Protein AF-A0A9W8NM03-F1 (afdb_monomer)

Foldseek 3Di:
DDDDDDDDDDDDDDDDDDDDDDDPPPVVVVVVVVVVVVVVVVVVVCCVPVVVVVVVVVVVVVVVVVVVVCVVVPPPDPPPPPDDQQDPCVVVDDDDDDDDDPDPPDDDLCDDDDDPSNVVVLCVVLVPQKDWAAPVSCVSNVHDFDADPPPPNTGIDGDVVSVVSVVVVQVNCVVVCVPRVCNDPPPDPVVVVVCVVVVDD

Radius of gyration: 44.68 Å; Cα contacts (8 Å, |Δi|>4): 72; chains: 1; bounding box: 71×91×127 Å

InterPro domains:
  IPR021765 Mycotoxin biosynthesis protein UstYa-like [PF11807] (37-182)
  IPR021765 Mycotoxin biosynthesis protein UstYa-like [PTHR33365] (23-183)

pLDDT: mean 73.27, std 21.4, range [31.33, 95.56]

Organism: NCBI:txid114810

Sequence (201 aa):
MDGYHPFESESQPEASDKLLSGSSSQTDFSHHVEFRRARKTQWCSRRIIALPAFLAFLTIYSLALVSLVKDSFCLPGSKPAEKLIYTPVRDAIVREKKTIDVSVLHGNPFKGPPRPELDEAWSRLLMNANVRVSAEDLEKAGVESIPLNDGSGKYYAILDVYHQLHCLKYIRHYIYKDIYNDVQPWTQPTWITALIVFGRT

Mean predicted aligned error: 18.88 Å

Nearest PDB structures (foldseek):
  3eq5-assembly1_A  TM=3.699E-01  e=4.483E+00  Homo sapiens
  7phi-assembly1_A  TM=2.427E-01  e=8.572E+00  Homo sapiens

Secondary structure (DSSP, 8-state):
---------------------S-TTHHHHHHHHHHHHHHHHHHHHHHHHHHHHHHHHHHHHHHHHHHHHHHHHS--S----TTPPP-TTGGG-----------SSS--TT-SS--HHHHHHHHHHHTT-EEEE-HHHHHHHT---PBPSSSS--EEEE-HHHHHHHHHHHHHHHHTTTT---S-GGG--HHHHHHHHHS--

Solvent-accessible surface area (backbone atoms only — not comparable to full-atom values): 13128 Å² total; per-residue (Å²): 138,80,81,81,88,88,86,90,82,89,82,84,80,89,76,90,80,89,82,87,86,90,63,82,74,67,54,55,60,52,50,58,52,50,56,57,51,54,59,53,53,59,58,51,54,53,52,68,51,49,52,58,52,50,52,50,49,50,50,53,49,50,51,50,51,51,49,54,49,43,61,65,68,54,58,71,75,76,68,73,77,87,78,64,80,66,57,91,59,61,90,74,65,81,88,77,94,76,90,74,86,80,58,86,81,61,87,54,70,84,65,80,77,95,48,72,68,37,54,50,47,53,47,64,72,52,68,74,40,71,43,80,41,52,67,66,53,29,59,69,53,72,54,87,70,55,71,46,94,78,82,74,74,30,24,55,44,66,53,68,72,48,55,56,51,49,55,52,52,48,53,56,39,61,78,41,44,93,79,42,81,72,90,59,77,90,80,57,62,78,66,54,59,55,51,57,65,76,67,61,133

Structure (mmCIF, N/CA/C/O backbone):
data_AF-A0A9W8NM03-F1
#
_entry.id   AF-A0A9W8NM03-F1
#
loop_
_atom_site.group_PDB
_atom_site.id
_atom_site.type_symbol
_atom_site.label_atom_id
_atom_site.label_alt_id
_atom_site.label_comp_id
_atom_site.label_asym_id
_atom_site.label_entity_id
_atom_site.label_seq_id
_atom_site.pdbx_PDB_ins_code
_atom_site.Cartn_x
_atom_site.Cartn_y
_atom_site.Cartn_z
_atom_site.occupancy
_atom_site.B_iso_or_equiv
_atom_site.auth_seq_id
_atom_site.auth_comp_id
_atom_site.auth_asym_id
_atom_site.auth_atom_id
_atom_site.pdbx_PDB_model_num
ATOM 1 N N . MET A 1 1 ? 22.883 77.807 43.357 1.00 38.72 1 MET A N 1
ATOM 2 C CA . MET A 1 1 ? 22.559 76.501 42.754 1.00 38.72 1 MET A CA 1
ATOM 3 C C . MET A 1 1 ? 23.112 75.422 43.670 1.00 38.72 1 MET A C 1
ATOM 5 O O . MET A 1 1 ? 23.984 74.659 43.288 1.00 38.72 1 MET A O 1
ATOM 9 N N . ASP A 1 2 ? 22.904 75.594 44.976 1.00 39.25 2 ASP A N 1
ATOM 10 C CA . ASP A 1 2 ? 21.695 75.222 45.749 1.00 39.25 2 ASP A CA 1
ATOM 11 C C . ASP A 1 2 ? 21.925 73.776 46.194 1.00 39.25 2 ASP A C 1
ATOM 13 O O . ASP A 1 2 ? 22.075 72.894 45.362 1.00 39.25 2 ASP A O 1
ATOM 17 N N . GLY A 1 3 ? 22.134 73.459 47.464 1.00 34.19 3 GLY A N 1
ATOM 18 C CA . GLY A 1 3 ? 21.523 73.992 48.681 1.00 34.19 3 GLY A CA 1
ATOM 19 C C . GLY A 1 3 ? 21.023 72.746 49.424 1.00 34.19 3 GLY A C 1
ATOM 20 O O . GLY A 1 3 ? 20.251 71.981 48.869 1.00 34.19 3 GLY A O 1
ATOM 21 N N . TYR A 1 4 ? 21.690 72.346 50.505 1.00 31.33 4 TYR A N 1
ATOM 22 C CA . TYR A 1 4 ? 21.284 72.640 51.886 1.00 31.33 4 TYR A CA 1
ATOM 23 C C . TYR A 1 4 ? 20.314 71.580 52.468 1.00 31.33 4 TYR A C 1
ATOM 25 O O . TYR A 1 4 ? 19.164 71.520 52.058 1.00 31.33 4 TYR A O 1
ATOM 33 N N . HIS A 1 5 ? 20.869 70.726 53.354 1.00 36.16 5 HIS A N 1
ATOM 34 C CA . HIS A 1 5 ? 20.441 70.264 54.705 1.00 36.16 5 HIS A CA 1
ATOM 35 C C . HIS A 1 5 ? 18.960 70.375 55.162 1.00 36.16 5 HIS A C 1
ATOM 37 O O . HIS A 1 5 ? 18.228 71.198 54.627 1.00 36.16 5 HIS A O 1
ATOM 43 N N . PRO A 1 6 ? 18.543 69.785 56.314 1.00 52.28 6 PRO A N 1
ATOM 44 C CA . PRO A 1 6 ? 19.004 68.620 57.111 1.00 52.28 6 PRO A CA 1
ATOM 45 C C . PRO A 1 6 ? 17.809 67.774 57.660 1.00 52.28 6 PRO A C 1
ATOM 47 O O . PRO A 1 6 ? 16.659 68.109 57.406 1.00 52.28 6 PRO A O 1
ATOM 50 N N . PHE A 1 7 ? 18.053 66.744 58.489 1.00 31.33 7 PHE A N 1
ATOM 51 C CA . PHE A 1 7 ? 17.424 66.646 59.828 1.00 31.33 7 PHE A CA 1
ATOM 52 C 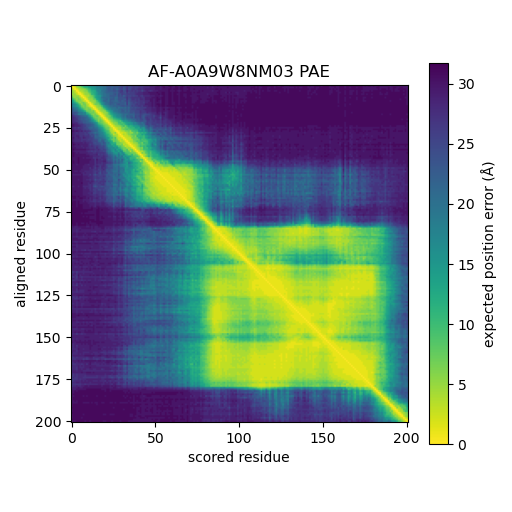C . PHE A 1 7 ? 18.126 65.583 60.697 1.00 31.33 7 PHE A C 1
ATOM 54 O O . PHE A 1 7 ? 18.178 64.406 60.342 1.00 31.33 7 PHE A O 1
ATOM 61 N N . GLU A 1 8 ? 18.670 66.033 61.827 1.00 38.28 8 GLU A N 1
ATOM 62 C CA . GLU A 1 8 ? 19.094 65.239 62.985 1.00 38.28 8 GLU A CA 1
ATOM 63 C C . GLU A 1 8 ? 17.894 64.878 63.870 1.00 38.28 8 GLU A C 1
ATOM 65 O O . GLU A 1 8 ? 17.005 65.695 64.069 1.00 38.28 8 GLU A O 1
ATOM 70 N N . SER A 1 9 ? 17.947 63.711 64.508 1.00 36.16 9 SER A N 1
ATOM 71 C CA . SER A 1 9 ? 17.535 63.531 65.911 1.00 36.16 9 SER A CA 1
ATOM 72 C C . SER A 1 9 ? 18.250 62.268 66.408 1.00 36.16 9 SER A C 1
ATOM 74 O O . SER A 1 9 ? 17.970 61.172 65.928 1.00 36.16 9 SER A O 1
ATOM 76 N N . GLU A 1 10 ? 19.388 62.372 67.088 1.00 34.69 10 GLU A N 1
ATOM 77 C CA . GLU A 1 10 ? 19.526 62.664 68.523 1.00 34.69 10 GLU A CA 1
ATOM 78 C C . GLU A 1 10 ? 18.877 61.599 69.423 1.00 34.69 10 GLU A C 1
ATOM 80 O O . GLU A 1 10 ? 17.660 61.552 69.556 1.00 34.69 10 GLU A O 1
ATOM 85 N N . SER A 1 11 ? 19.715 60.748 70.033 1.00 38.00 11 SER A N 1
ATOM 86 C CA . SER A 1 11 ? 19.818 60.603 71.500 1.00 38.00 11 SER A CA 1
ATOM 87 C C . SER A 1 11 ? 20.794 59.470 71.883 1.00 38.00 11 SER A C 1
ATOM 89 O O . SER A 1 11 ? 20.505 58.293 71.660 1.00 38.00 11 SER A O 1
ATOM 91 N N . GLN A 1 12 ? 21.939 59.829 72.482 1.00 35.34 12 GLN A N 1
ATOM 92 C CA . GLN A 1 12 ? 22.714 58.969 73.401 1.00 35.34 12 GLN A CA 1
ATOM 93 C C . GLN A 1 12 ? 22.011 58.902 74.783 1.00 35.34 12 GLN A C 1
ATOM 95 O O . GLN A 1 12 ? 21.074 59.672 75.000 1.00 35.34 12 GLN A O 1
ATOM 100 N N . PRO A 1 13 ? 22.391 57.993 75.710 1.00 41.72 13 PRO A N 1
ATOM 101 C CA . PRO A 1 13 ? 23.566 58.188 76.591 1.00 41.72 13 PRO A CA 1
ATOM 102 C C . PRO A 1 13 ? 24.531 56.978 76.541 1.00 41.72 13 PRO A C 1
ATOM 104 O O . PRO A 1 13 ? 24.145 55.891 76.119 1.00 41.72 13 PRO A O 1
ATOM 107 N N . GLU A 1 14 ? 25.849 57.134 76.735 1.00 33.62 14 GLU A N 1
ATOM 108 C CA . GLU A 1 14 ? 26.542 57.202 78.048 1.00 33.62 14 GLU A CA 1
ATOM 109 C C . GLU A 1 14 ? 26.154 56.042 78.986 1.00 33.62 14 GLU A C 1
ATOM 111 O O . GLU A 1 14 ? 24.995 55.671 79.080 1.00 33.62 14 GLU A O 1
ATOM 116 N N . ALA A 1 15 ? 27.025 55.382 79.740 1.00 32.56 15 ALA A N 1
ATOM 117 C CA . ALA A 1 15 ? 28.358 55.676 80.254 1.00 32.56 15 ALA A CA 1
ATOM 118 C C . ALA A 1 15 ? 28.909 54.304 80.729 1.00 32.56 15 ALA A C 1
ATOM 120 O O . ALA A 1 15 ? 28.142 53.454 81.180 1.00 32.56 15 ALA A O 1
ATOM 121 N N . SER A 1 16 ? 30.157 53.923 80.434 1.00 37.50 16 SER A N 1
ATOM 122 C CA . SER A 1 16 ? 31.277 53.996 81.398 1.00 37.50 16 SER A CA 1
ATOM 123 C C . SER A 1 16 ? 30.853 53.565 82.815 1.00 37.50 16 SER A C 1
ATOM 125 O O . SER A 1 16 ? 30.013 54.196 83.433 1.00 37.50 16 SER A O 1
ATOM 127 N N . ASP A 1 17 ? 31.315 52.442 83.358 1.00 37.75 17 ASP A N 1
ATOM 128 C CA . ASP A 1 17 ? 32.703 52.236 83.774 1.00 37.75 17 ASP A CA 1
ATOM 129 C C . ASP A 1 17 ? 33.041 50.732 83.791 1.00 37.75 17 ASP A C 1
ATOM 131 O O . ASP A 1 17 ? 32.241 49.899 84.199 1.00 37.75 17 ASP A O 1
ATOM 135 N N . LYS A 1 18 ? 34.120 50.266 83.156 1.00 42.56 18 LYS A N 1
ATOM 136 C CA . LYS A 1 18 ? 35.520 50.309 83.609 1.00 42.56 18 LYS A CA 1
ATOM 137 C C . LYS A 1 18 ? 35.780 49.570 84.938 1.00 42.56 18 LYS A C 1
ATOM 139 O O . LYS A 1 18 ? 35.275 49.936 85.985 1.00 42.56 18 LYS A O 1
ATOM 144 N N . LEU A 1 19 ? 36.756 48.656 84.832 1.00 37.88 19 LEU A N 1
ATOM 145 C CA . LEU A 1 19 ? 37.617 48.046 85.863 1.00 37.88 19 LEU A CA 1
ATOM 146 C C . LEU A 1 19 ? 37.154 46.677 86.395 1.00 37.88 19 LEU A C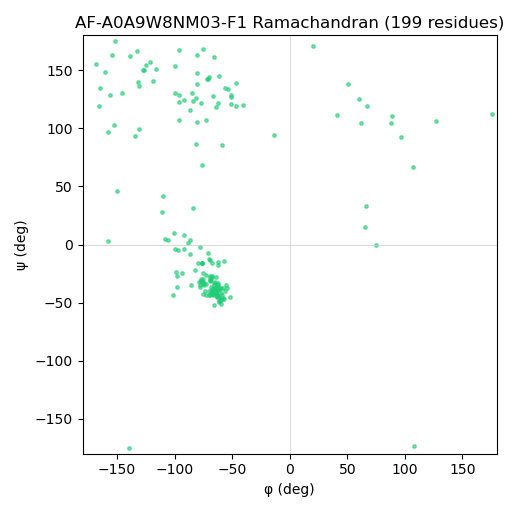 1
ATOM 148 O O . LEU A 1 19 ? 36.253 46.577 87.212 1.00 37.88 19 LEU A O 1
ATOM 152 N N . LEU A 1 20 ? 37.631 45.575 85.791 1.00 48.09 20 LEU A N 1
ATOM 153 C CA . LEU A 1 20 ? 38.940 44.905 86.010 1.00 48.09 20 LEU A CA 1
ATOM 154 C C . LEU A 1 20 ? 39.012 44.287 87.425 1.00 48.09 20 LEU A C 1
ATOM 156 O O . LEU A 1 20 ? 38.952 44.996 88.414 1.00 48.09 20 LEU A O 1
ATOM 160 N N . SER A 1 21 ? 39.188 42.974 87.595 1.00 39.22 21 SER A N 1
ATOM 161 C CA . SER A 1 21 ? 40.345 42.230 87.091 1.00 39.22 21 SER A CA 1
ATOM 162 C C . SER A 1 21 ? 40.171 40.701 87.166 1.00 39.22 21 SER A C 1
ATOM 164 O O . SER A 1 21 ? 39.465 40.189 88.030 1.00 39.22 21 SER A O 1
ATOM 166 N N . GLY A 1 22 ? 40.908 39.988 86.301 1.00 45.59 22 GLY A N 1
ATOM 167 C CA . GLY A 1 22 ? 41.513 38.698 86.663 1.00 45.59 22 GLY A CA 1
ATOM 168 C C . GLY A 1 22 ? 40.917 37.410 86.080 1.00 45.59 22 GLY A C 1
ATOM 169 O O . GLY A 1 22 ? 40.450 36.577 86.844 1.00 45.59 22 GLY A O 1
ATOM 170 N N . SER A 1 23 ? 41.001 37.170 84.762 1.00 42.88 23 SER A N 1
ATOM 171 C CA . SER A 1 23 ? 40.835 35.798 84.210 1.00 42.88 23 SER A CA 1
ATOM 172 C C . SER A 1 23 ? 41.452 35.540 82.820 1.00 42.88 23 SER A C 1
ATOM 174 O O . SER A 1 23 ? 41.330 34.440 82.279 1.00 42.88 23 SER A O 1
ATOM 176 N N . SER A 1 24 ? 42.142 36.522 82.231 1.00 50.81 24 SER A N 1
ATOM 177 C CA . SER A 1 24 ? 42.358 36.618 80.778 1.00 50.81 24 SER A CA 1
ATOM 178 C C . SER A 1 24 ? 43.311 35.600 80.136 1.00 50.81 24 SER A C 1
ATOM 180 O O . SER A 1 24 ? 43.380 35.556 78.913 1.00 50.81 24 SER A O 1
ATOM 182 N N . SER A 1 25 ? 44.024 34.757 80.885 1.00 50.19 25 SER A N 1
ATOM 183 C CA . SER A 1 25 ? 44.967 33.788 80.295 1.00 50.19 25 SER A CA 1
ATOM 184 C C . SER A 1 25 ? 44.410 32.368 80.149 1.00 50.19 25 SER A C 1
ATOM 186 O O . SER A 1 25 ? 44.871 31.615 79.294 1.00 50.19 25 SER A O 1
ATOM 188 N N . GLN A 1 26 ? 43.399 31.983 80.932 1.00 44.72 26 GLN A N 1
ATOM 189 C CA . GLN A 1 26 ? 42.865 30.612 80.923 1.00 44.72 26 GLN A CA 1
ATOM 190 C C . GLN A 1 26 ? 41.671 30.452 79.966 1.00 44.72 26 GLN A C 1
ATOM 192 O O . GLN A 1 26 ? 41.413 29.367 79.435 1.00 44.72 26 GLN A O 1
ATOM 197 N N . THR A 1 27 ? 40.978 31.557 79.691 1.00 54.38 27 THR A N 1
ATOM 198 C CA . THR A 1 27 ? 39.852 31.605 78.757 1.00 54.38 27 THR A CA 1
ATOM 199 C C . THR A 1 27 ? 40.304 31.536 77.299 1.00 54.38 27 THR A C 1
ATOM 201 O O . THR A 1 27 ? 39.632 30.892 76.499 1.00 54.38 27 THR A O 1
ATOM 204 N N . ASP A 1 28 ? 41.457 32.117 76.950 1.00 54.19 28 ASP A N 1
ATOM 205 C CA . ASP A 1 28 ? 41.904 32.234 75.552 1.00 54.19 28 ASP A CA 1
ATOM 206 C C . ASP A 1 28 ? 42.307 30.877 74.932 1.00 54.19 28 ASP A C 1
ATOM 208 O O . ASP A 1 28 ? 41.917 30.535 73.812 1.00 54.19 28 ASP A O 1
ATOM 212 N N . PHE A 1 29 ? 42.979 30.014 75.705 1.00 49.53 29 PHE A N 1
ATOM 213 C CA . PHE A 1 29 ? 43.326 28.661 75.253 1.00 49.53 29 PHE A CA 1
ATOM 214 C C . PHE A 1 29 ? 42.092 27.758 75.103 1.00 49.53 29 PHE A C 1
ATOM 216 O O . PHE A 1 29 ? 41.970 27.028 74.116 1.00 49.53 29 PHE A O 1
ATOM 223 N N . SER A 1 30 ? 41.144 27.839 76.043 1.00 56.66 30 SER A N 1
ATOM 224 C CA . SER A 1 30 ? 39.904 27.052 75.979 1.00 56.66 30 SER A CA 1
ATOM 225 C C . SER A 1 30 ? 39.047 27.453 74.776 1.00 56.66 30 SER A C 1
ATOM 227 O O . SER A 1 30 ? 38.565 26.584 74.048 1.00 56.66 30 SER A O 1
ATOM 229 N N . HIS A 1 31 ? 38.944 28.752 74.482 1.00 54.34 31 HIS A N 1
ATOM 230 C CA . HIS A 1 31 ? 38.147 29.247 73.358 1.00 54.34 31 HIS A CA 1
ATOM 231 C C . HIS A 1 31 ? 38.728 28.818 71.994 1.00 54.34 31 HIS A C 1
ATOM 233 O O . HIS A 1 31 ? 37.994 28.407 71.091 1.00 54.34 31 HIS A O 1
ATOM 239 N N . HIS A 1 32 ? 40.058 28.804 71.841 1.00 53.94 32 HIS A N 1
ATOM 240 C CA . HIS A 1 32 ? 40.704 28.346 70.603 1.00 53.94 32 HIS A CA 1
ATOM 241 C C . HIS A 1 32 ? 40.562 26.833 70.342 1.00 53.94 32 HIS A C 1
ATOM 243 O O . HIS A 1 32 ? 40.521 26.404 69.177 1.00 53.94 32 HIS A O 1
ATOM 249 N N . VAL A 1 33 ? 40.479 26.014 71.397 1.00 60.03 33 VAL A N 1
ATOM 250 C CA . VAL A 1 33 ? 40.240 24.562 71.296 1.00 60.03 33 VAL A CA 1
ATOM 251 C C . VAL A 1 33 ? 38.770 24.273 70.964 1.00 60.03 33 VAL A C 1
ATOM 253 O O . VAL A 1 33 ? 38.499 23.475 70.058 1.00 60.03 33 VAL A O 1
ATOM 256 N N . GLU A 1 34 ? 37.831 24.981 71.597 1.00 59.31 34 GLU A N 1
ATOM 257 C CA . GLU A 1 34 ? 36.386 24.918 71.317 1.00 59.31 34 GLU A CA 1
ATOM 258 C C . GLU A 1 34 ? 36.078 25.273 69.847 1.00 59.31 34 GLU A C 1
ATOM 260 O O . GLU A 1 34 ? 35.414 24.508 69.138 1.00 59.31 34 GLU A O 1
ATOM 265 N N . PHE A 1 35 ? 36.668 26.353 69.315 1.00 54.72 35 PHE A N 1
ATOM 266 C CA . PHE A 1 35 ? 36.460 26.771 67.920 1.00 54.72 35 PHE A CA 1
ATOM 267 C C . PHE A 1 35 ? 37.038 25.815 66.866 1.00 54.72 35 PHE A C 1
ATOM 269 O O . PHE A 1 35 ? 36.550 25.781 65.727 1.00 54.72 35 PHE A O 1
ATOM 276 N N . ARG A 1 36 ? 38.090 25.048 67.188 1.00 53.19 36 ARG A N 1
ATOM 277 C CA . ARG A 1 36 ? 38.601 23.995 66.287 1.00 53.19 36 ARG A CA 1
ATOM 278 C C . ARG A 1 36 ? 37.728 22.742 66.323 1.00 53.19 36 ARG A C 1
ATOM 280 O O . ARG A 1 36 ? 37.585 22.084 65.289 1.00 53.19 36 ARG A O 1
ATOM 287 N N . ARG A 1 37 ? 37.108 22.437 67.467 1.00 53.25 37 ARG A N 1
ATOM 288 C CA . ARG A 1 37 ? 36.177 21.309 67.620 1.00 53.25 37 ARG A CA 1
ATOM 289 C C . ARG A 1 37 ? 34.842 21.583 66.919 1.00 53.25 37 ARG A C 1
ATOM 291 O O . ARG A 1 37 ? 34.395 20.732 66.153 1.00 53.25 37 ARG A O 1
ATOM 298 N N . ALA A 1 38 ? 34.296 22.793 67.069 1.00 54.28 38 ALA A N 1
ATOM 299 C CA . ALA A 1 38 ? 33.042 23.229 66.444 1.00 54.28 38 ALA A CA 1
ATOM 300 C C . ALA A 1 38 ? 33.102 23.271 64.902 1.00 54.28 38 ALA A C 1
ATOM 302 O O . ALA A 1 38 ? 32.162 22.863 64.219 1.00 54.28 38 ALA A O 1
ATOM 303 N N . ARG A 1 39 ? 34.240 23.685 64.323 1.00 52.31 39 ARG A N 1
ATOM 304 C CA . ARG A 1 39 ? 34.426 23.683 62.857 1.00 52.31 39 ARG A CA 1
ATOM 305 C C . ARG A 1 39 ? 34.519 22.278 62.251 1.00 52.31 39 ARG A C 1
ATOM 307 O O . ARG A 1 39 ? 34.093 22.088 61.114 1.00 52.31 39 ARG A O 1
ATOM 314 N N . LYS A 1 40 ? 35.035 21.284 62.988 1.00 51.78 40 LYS A N 1
ATOM 315 C CA . LYS A 1 40 ? 35.117 19.884 62.521 1.00 51.78 40 LYS A CA 1
ATOM 316 C C . LYS A 1 40 ? 33.773 19.149 62.609 1.00 51.78 40 LYS A C 1
ATOM 318 O O . LYS A 1 40 ? 33.450 18.377 61.708 1.00 51.78 40 LYS A O 1
ATOM 323 N N . THR A 1 41 ? 32.966 19.404 63.638 1.00 54.66 41 THR A N 1
ATOM 324 C CA . THR A 1 41 ? 31.650 18.758 63.825 1.00 54.66 41 THR A CA 1
ATOM 325 C C . THR A 1 41 ? 30.590 19.258 62.842 1.00 54.66 41 THR A C 1
ATOM 327 O O . THR A 1 41 ? 29.778 18.464 62.359 1.00 54.66 41 THR A O 1
ATOM 330 N N . GLN A 1 42 ? 30.638 20.533 62.452 1.00 54.81 42 GLN A N 1
ATOM 331 C CA . GLN A 1 42 ? 29.722 21.100 61.455 1.00 54.81 42 GLN A CA 1
ATOM 332 C C . GLN A 1 42 ? 29.977 20.563 60.030 1.00 54.81 42 GLN A C 1
ATOM 334 O O . GLN A 1 42 ? 29.040 20.412 59.242 1.00 54.81 42 GLN A O 1
ATOM 339 N N . TRP A 1 43 ? 31.231 20.231 59.702 1.00 49.94 43 TRP A N 1
ATOM 340 C CA . TRP A 1 43 ? 31.619 19.685 58.394 1.00 49.94 43 TRP A CA 1
ATOM 341 C C . TRP A 1 43 ? 31.289 18.190 58.233 1.00 49.94 43 TRP A C 1
ATOM 343 O O . TRP A 1 43 ? 30.870 17.782 57.150 1.00 49.94 43 TRP A O 1
ATOM 353 N N . CYS A 1 44 ? 31.392 17.381 59.295 1.00 53.25 44 CYS A N 1
ATOM 354 C CA . CYS A 1 44 ? 30.997 15.965 59.257 1.00 53.25 44 CYS A CA 1
ATOM 355 C C . CYS A 1 44 ? 29.470 15.778 59.249 1.00 53.25 44 CYS A C 1
ATOM 357 O O . CYS A 1 44 ? 28.961 14.966 58.482 1.00 53.25 44 CYS A O 1
ATOM 359 N N . SER A 1 45 ? 28.723 16.572 60.025 1.00 59.12 45 SER A N 1
ATOM 360 C CA . SER A 1 45 ? 27.256 16.464 60.114 1.00 59.12 45 SER A CA 1
ATOM 361 C C . SER A 1 45 ? 26.549 16.772 58.782 1.00 59.12 45 SER A C 1
ATOM 363 O O . SER A 1 45 ? 25.666 16.033 58.345 1.00 59.12 45 SER A O 1
ATOM 365 N N . ARG A 1 46 ? 27.019 17.791 58.046 1.00 59.31 46 ARG A N 1
ATOM 366 C CA . ARG A 1 46 ? 26.484 18.126 56.715 1.00 59.31 46 ARG A CA 1
ATOM 367 C C . ARG A 1 46 ? 26.694 17.014 55.682 1.00 59.31 46 ARG A C 1
ATOM 369 O O . ARG A 1 46 ? 25.824 16.807 54.843 1.00 59.31 46 ARG A O 1
ATOM 376 N N . ARG A 1 47 ? 27.809 16.276 55.745 1.00 59.78 47 ARG A N 1
ATOM 377 C CA . ARG A 1 47 ? 28.086 15.153 54.827 1.00 59.78 47 ARG A CA 1
ATOM 378 C C . ARG A 1 47 ? 27.300 13.889 55.178 1.00 59.78 47 ARG A C 1
ATOM 380 O O . ARG A 1 47 ? 26.919 13.160 54.268 1.00 59.78 47 ARG A O 1
ATOM 387 N N . ILE A 1 48 ? 27.009 13.673 56.461 1.00 69.44 48 ILE A N 1
ATOM 388 C CA . ILE A 1 48 ? 26.215 12.533 56.945 1.00 69.44 48 ILE A CA 1
ATOM 389 C C . ILE A 1 48 ? 24.750 12.630 56.494 1.00 69.44 48 ILE A C 1
ATOM 391 O O . ILE A 1 48 ? 24.128 11.597 56.289 1.00 69.44 48 ILE A O 1
ATOM 395 N N . ILE A 1 49 ? 24.217 13.838 56.273 1.00 74.75 49 ILE A N 1
ATOM 396 C CA . ILE A 1 49 ? 22.831 14.045 55.808 1.00 74.75 49 ILE A CA 1
ATOM 397 C C . ILE A 1 49 ? 22.761 14.279 54.288 1.00 74.75 49 ILE A C 1
ATOM 399 O O . ILE A 1 49 ? 21.850 13.783 53.629 1.00 74.75 49 ILE A O 1
ATOM 403 N N . ALA A 1 50 ? 23.733 14.979 53.694 1.00 81.50 50 ALA A N 1
ATOM 404 C CA . ALA A 1 50 ? 23.712 15.281 52.259 1.00 81.50 50 ALA A CA 1
ATOM 405 C C . ALA A 1 50 ? 23.896 14.039 51.370 1.00 81.50 50 ALA A C 1
ATOM 407 O O . ALA A 1 50 ? 23.263 13.944 50.322 1.00 81.50 50 ALA A O 1
ATOM 408 N N . LEU A 1 51 ? 24.731 13.078 51.783 1.00 84.31 51 LEU A N 1
ATOM 409 C CA . LEU A 1 51 ? 24.946 11.837 51.031 1.00 84.31 51 LEU A CA 1
ATOM 410 C C . LEU A 1 51 ? 23.697 10.939 50.974 1.00 84.31 51 LEU A C 1
ATOM 412 O O . LEU A 1 51 ? 23.305 10.587 49.862 1.00 84.31 51 LEU A O 1
ATOM 416 N N . PRO A 1 52 ? 23.023 10.590 52.091 1.00 87.94 52 PRO A N 1
ATOM 417 C CA . PRO A 1 52 ? 21.796 9.800 52.012 1.00 87.94 52 PRO A CA 1
ATOM 418 C C . PRO A 1 52 ? 20.665 10.560 51.315 1.00 87.94 52 PRO A C 1
ATOM 420 O O . PRO A 1 52 ? 19.906 9.938 50.580 1.00 87.94 52 PRO A O 1
ATOM 423 N N . ALA A 1 53 ? 20.578 11.889 51.460 1.00 89.62 53 ALA A N 1
ATOM 424 C CA . ALA A 1 53 ? 19.595 12.692 50.731 1.00 89.62 53 ALA A CA 1
ATOM 425 C C . ALA A 1 53 ? 19.830 12.664 49.209 1.00 89.62 53 ALA A C 1
ATOM 427 O O . ALA A 1 53 ? 18.883 12.507 48.441 1.00 89.62 53 ALA A O 1
ATOM 428 N N . PHE A 1 54 ? 21.087 12.757 48.765 1.00 91.19 54 PHE A N 1
ATOM 429 C CA . PHE A 1 54 ? 21.443 12.654 47.350 1.00 91.19 54 PHE A CA 1
ATOM 430 C C . PHE A 1 54 ? 21.189 11.247 46.793 1.00 91.19 54 PHE A C 1
ATOM 432 O O . PHE A 1 54 ? 20.614 11.109 45.715 1.00 91.19 54 PHE A O 1
ATOM 439 N N . LEU A 1 55 ? 21.542 10.199 47.544 1.00 92.69 55 LEU A N 1
ATOM 440 C CA . LEU A 1 55 ? 21.246 8.817 47.156 1.00 92.69 55 LEU A CA 1
ATOM 441 C C . LEU A 1 55 ? 19.736 8.563 47.082 1.00 92.69 55 LEU A C 1
ATOM 443 O O . LEU A 1 55 ? 19.281 7.968 46.112 1.00 92.69 55 LEU A O 1
ATOM 447 N N . ALA A 1 56 ? 18.953 9.065 48.041 1.00 93.81 56 ALA A N 1
ATOM 448 C CA . ALA A 1 56 ? 17.494 8.975 48.016 1.00 93.81 56 ALA A CA 1
ATOM 449 C C . ALA A 1 56 ? 16.887 9.728 46.821 1.00 93.81 56 ALA A C 1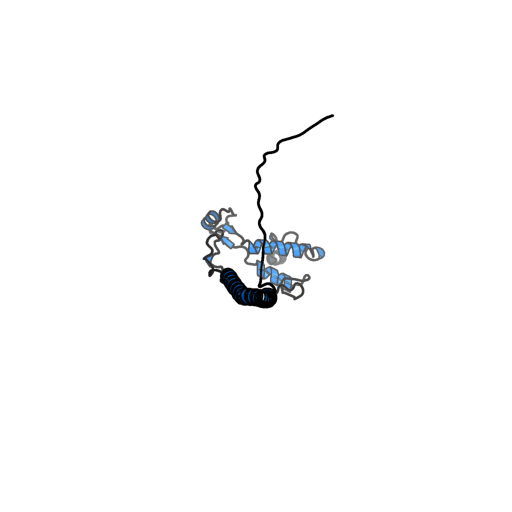
ATOM 451 O O . ALA A 1 56 ? 15.967 9.234 46.176 1.00 93.81 56 ALA A O 1
ATOM 452 N N . PHE A 1 57 ? 17.422 10.899 46.471 1.00 94.62 57 PHE A N 1
ATOM 453 C CA . PHE A 1 57 ? 16.995 11.625 45.276 1.00 94.62 57 PHE A CA 1
ATOM 454 C C . PHE A 1 57 ? 17.290 10.836 43.992 1.00 94.62 57 PHE A C 1
ATOM 456 O O . PHE A 1 57 ? 16.420 10.728 43.131 1.00 94.62 57 PHE A O 1
ATOM 463 N N . LEU A 1 58 ? 18.476 10.227 43.875 1.00 94.69 58 LEU A N 1
ATOM 464 C CA . LEU A 1 58 ? 18.836 9.394 42.722 1.00 94.69 58 LEU A CA 1
ATOM 465 C C . LEU A 1 58 ? 17.990 8.116 42.629 1.00 94.69 58 LEU A C 1
ATOM 467 O O . LEU A 1 58 ? 17.615 7.713 41.524 1.00 94.69 58 LEU A O 1
ATOM 471 N N . THR A 1 59 ? 17.651 7.479 43.753 1.00 94.62 59 THR A N 1
ATOM 472 C CA . THR A 1 59 ? 16.776 6.296 43.744 1.00 94.62 59 THR A CA 1
ATOM 473 C C . THR A 1 59 ? 15.350 6.671 43.362 1.00 94.62 59 THR A C 1
ATOM 475 O O . THR A 1 59 ? 14.765 6.014 42.508 1.00 94.62 59 THR A O 1
ATOM 478 N N . ILE A 1 60 ? 14.808 7.767 43.897 1.00 95.12 60 ILE A N 1
ATOM 479 C CA . ILE A 1 60 ? 13.481 8.270 43.514 1.00 95.12 60 ILE A CA 1
ATOM 480 C C . ILE A 1 60 ? 13.462 8.673 42.035 1.00 95.12 60 ILE A C 1
ATOM 482 O O . ILE A 1 60 ? 12.540 8.297 41.316 1.00 95.12 60 ILE A O 1
ATOM 486 N N . TYR A 1 61 ? 14.490 9.378 41.556 1.00 95.31 61 TYR A N 1
ATOM 487 C CA . TYR A 1 61 ? 14.605 9.781 40.154 1.00 95.31 61 TYR A CA 1
ATOM 488 C C . TYR A 1 61 ? 14.706 8.575 39.215 1.00 95.31 61 TYR A C 1
ATOM 490 O O . TYR A 1 61 ? 14.010 8.523 38.205 1.00 95.31 61 TYR A O 1
ATOM 498 N N . SER A 1 6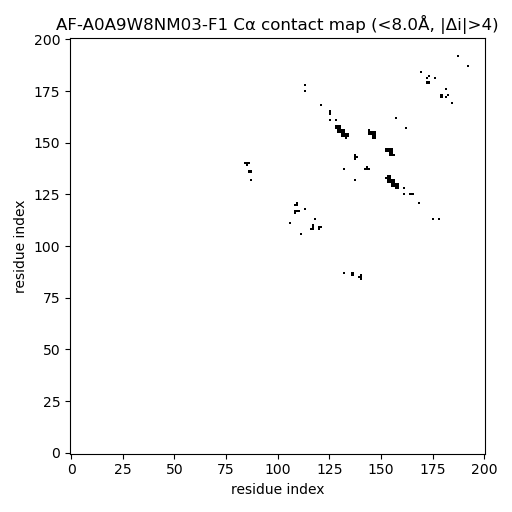2 ? 15.531 7.580 39.549 1.00 93.88 62 SER A N 1
ATOM 499 C CA . SER A 1 62 ? 15.661 6.363 38.738 1.00 93.88 62 SER A CA 1
ATOM 500 C C . SER A 1 62 ? 14.390 5.512 38.758 1.00 93.88 62 SER A C 1
ATOM 502 O O . SER A 1 62 ? 13.998 5.011 37.709 1.00 93.88 62 SER A O 1
ATOM 504 N N . LEU A 1 63 ? 13.692 5.404 39.893 1.00 93.56 63 LEU A N 1
ATOM 505 C CA . LEU A 1 63 ? 12.382 4.748 39.965 1.00 93.56 63 LEU A CA 1
ATOM 506 C C . LEU A 1 63 ? 11.329 5.498 39.145 1.00 93.56 63 LEU A C 1
ATOM 508 O O . LEU A 1 63 ? 10.595 4.863 38.395 1.00 93.56 63 LEU A O 1
ATOM 512 N N . ALA A 1 64 ? 11.281 6.830 39.228 1.00 92.12 64 ALA A N 1
ATOM 513 C CA . ALA A 1 64 ? 10.383 7.649 38.419 1.00 92.12 64 ALA A CA 1
ATOM 514 C C . ALA A 1 64 ? 10.684 7.499 36.921 1.00 92.12 64 ALA A C 1
ATOM 516 O O . ALA A 1 64 ? 9.765 7.292 36.135 1.00 92.12 64 ALA A O 1
ATOM 517 N N . LEU A 1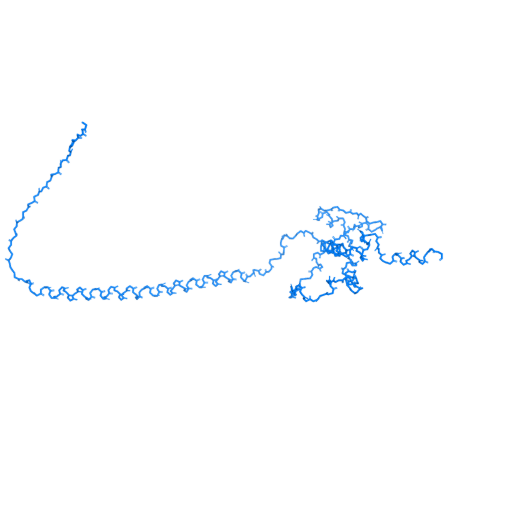 65 ? 11.961 7.517 36.527 1.00 91.50 65 LEU A N 1
ATOM 518 C CA . LEU A 1 65 ? 12.380 7.293 35.145 1.00 91.50 65 LEU A CA 1
ATOM 519 C C . LEU A 1 65 ? 11.995 5.888 34.671 1.00 91.50 65 LEU A C 1
ATOM 521 O O . LEU A 1 65 ? 11.446 5.748 33.586 1.00 91.50 65 LEU A O 1
ATOM 525 N N . VAL A 1 66 ? 12.224 4.851 35.481 1.00 89.88 66 VAL A N 1
ATOM 526 C CA . VAL A 1 66 ? 11.831 3.475 35.148 1.00 89.88 66 VAL A CA 1
ATOM 527 C C . VAL A 1 66 ? 10.313 3.341 35.055 1.00 89.88 66 VAL A C 1
ATOM 529 O O . VAL A 1 66 ? 9.851 2.644 34.161 1.00 89.88 66 VAL A O 1
ATOM 532 N N . SER A 1 67 ? 9.533 4.002 35.910 1.00 86.00 67 SER A N 1
ATOM 533 C CA . SER A 1 67 ? 8.067 4.015 35.820 1.00 86.00 67 SER A CA 1
ATOM 534 C C . SER A 1 67 ? 7.576 4.758 34.580 1.00 86.00 67 SER A C 1
ATOM 536 O O . SER A 1 67 ? 6.731 4.230 33.877 1.00 86.00 67 SER A O 1
ATOM 538 N N . LEU A 1 68 ? 8.155 5.913 34.238 1.00 83.31 68 LEU A N 1
ATOM 539 C CA . LEU A 1 68 ? 7.818 6.657 33.016 1.00 83.31 68 LEU A CA 1
ATOM 540 C C . LEU A 1 68 ? 8.206 5.886 31.751 1.00 83.31 68 LEU A C 1
ATOM 542 O O . LEU A 1 68 ? 7.452 5.855 30.781 1.00 83.31 68 LEU A O 1
ATOM 546 N N . VAL A 1 69 ? 9.370 5.233 31.759 1.00 84.56 69 VAL A N 1
ATOM 547 C CA . VAL A 1 69 ? 9.815 4.358 30.672 1.00 84.56 69 VAL A CA 1
ATOM 548 C C . VAL A 1 69 ? 8.919 3.126 30.609 1.00 84.56 69 VAL A C 1
ATOM 550 O O . VAL A 1 69 ? 8.504 2.763 29.521 1.00 84.56 69 VAL A O 1
ATOM 553 N N . LYS A 1 70 ? 8.535 2.512 31.732 1.00 79.12 70 LYS A N 1
ATOM 554 C CA . LYS A 1 70 ? 7.570 1.406 31.748 1.00 79.12 70 LYS A CA 1
ATOM 555 C C . LYS A 1 70 ? 6.190 1.847 31.288 1.00 79.12 70 LYS A C 1
ATOM 557 O O . LYS A 1 70 ? 5.609 1.111 30.525 1.00 79.12 70 LYS A O 1
ATOM 562 N N . ASP A 1 71 ? 5.692 3.023 31.631 1.00 69.12 71 ASP A N 1
ATOM 563 C CA . ASP A 1 71 ? 4.415 3.521 31.104 1.00 69.12 71 ASP A CA 1
ATOM 564 C C . ASP A 1 71 ? 4.509 3.859 29.607 1.00 69.12 71 ASP A C 1
ATOM 566 O O . ASP A 1 71 ? 3.538 3.709 28.869 1.00 69.12 71 ASP A O 1
ATOM 570 N N . SER A 1 72 ? 5.697 4.247 29.130 1.00 67.25 72 SER A N 1
ATOM 571 C CA . SER A 1 72 ? 5.961 4.491 27.706 1.00 67.25 72 SER A CA 1
ATOM 572 C C . SER A 1 72 ? 6.184 3.198 26.900 1.00 67.25 72 SER A C 1
ATOM 574 O O . SER A 1 72 ? 5.839 3.147 25.721 1.00 67.25 72 SER A O 1
ATOM 576 N N . PHE A 1 73 ? 6.761 2.152 27.508 1.00 60.91 73 PHE A N 1
ATOM 577 C CA . PHE A 1 73 ? 7.093 0.865 26.872 1.00 60.91 73 PHE A CA 1
ATOM 578 C C . PHE A 1 73 ? 6.048 -0.233 27.117 1.00 60.91 73 PHE A C 1
ATOM 580 O O . PHE A 1 73 ? 5.873 -1.107 26.268 1.00 60.91 73 PHE A O 1
ATOM 587 N N . CYS A 1 74 ? 5.307 -0.181 28.223 1.00 53.44 74 CYS A N 1
ATOM 588 C CA . CYS A 1 74 ? 4.036 -0.873 28.414 1.00 53.44 74 CYS A CA 1
ATOM 589 C C . CYS A 1 74 ? 2.990 -0.089 27.635 1.00 53.44 74 CYS A C 1
ATOM 591 O O . CYS A 1 74 ? 2.096 0.543 28.193 1.00 53.44 74 CYS A O 1
ATOM 593 N N . LEU A 1 75 ? 3.127 -0.141 26.311 1.00 54.50 75 LEU A N 1
ATOM 594 C CA . LEU A 1 75 ? 2.061 0.224 25.404 1.00 54.50 75 LEU A CA 1
ATOM 595 C C . LEU A 1 75 ? 0.797 -0.471 25.922 1.00 54.50 75 LEU A C 1
ATOM 597 O O . LEU A 1 75 ? 0.811 -1.705 26.026 1.00 54.50 75 LEU A O 1
ATOM 601 N N . PRO A 1 76 ? -0.265 0.272 26.292 1.00 53.06 76 PRO A N 1
ATOM 602 C CA . PRO A 1 76 ? -1.526 -0.350 26.637 1.00 53.06 76 PRO A CA 1
ATOM 603 C C . PRO A 1 76 ? -1.864 -1.291 25.490 1.00 53.06 76 PRO A C 1
ATOM 605 O O . PRO A 1 76 ? -1.892 -0.865 24.329 1.00 53.06 76 PRO A O 1
ATOM 608 N N . GLY A 1 77 ? -2.006 -2.579 25.827 1.00 55.31 77 GLY A N 1
ATOM 609 C CA . GLY A 1 77 ? -2.345 -3.636 24.887 1.00 55.31 77 GLY A CA 1
ATOM 610 C C . GLY A 1 77 ? -3.405 -3.096 23.950 1.00 55.31 77 GLY A C 1
ATOM 611 O O . GLY A 1 77 ? -4.417 -2.594 24.430 1.00 55.31 77 GLY A O 1
ATOM 612 N N . SER A 1 78 ? -3.063 -3.079 22.658 1.00 55.25 78 SER A N 1
ATOM 613 C CA . SER A 1 78 ? -3.837 -2.527 21.549 1.00 55.25 78 SER A CA 1
ATOM 614 C C . SER A 1 78 ? -5.280 -2.235 21.945 1.00 55.25 78 SER A C 1
ATOM 616 O O . SER A 1 78 ? -6.120 -3.138 21.905 1.00 55.25 78 SER A O 1
ATOM 618 N N . LYS A 1 79 ? -5.577 -0.991 22.349 1.00 57.53 79 LYS A N 1
ATOM 619 C CA . LYS A 1 79 ? -6.974 -0.564 22.404 1.00 57.53 79 LYS A CA 1
ATOM 620 C C . LYS A 1 79 ? -7.560 -0.912 21.029 1.00 57.53 79 LYS A C 1
ATOM 622 O O . LYS A 1 79 ? -6.906 -0.588 20.024 1.00 57.53 79 LYS A O 1
ATOM 627 N N . PRO A 1 80 ? -8.685 -1.649 20.955 1.00 55.31 80 PRO A N 1
ATOM 628 C CA . PRO A 1 80 ? -9.281 -1.985 19.673 1.00 55.31 80 PRO A CA 1
ATOM 629 C C . PRO A 1 80 ? -9.475 -0.670 18.934 1.00 55.31 80 PRO A C 1
ATOM 631 O O . PRO A 1 80 ? -9.830 0.330 19.544 1.00 55.31 80 PRO A O 1
ATOM 634 N N . ALA A 1 81 ? -9.080 -0.655 17.667 1.00 58.94 81 ALA A N 1
ATOM 635 C CA . ALA A 1 81 ? -8.828 0.544 16.892 1.00 58.94 81 ALA A CA 1
ATOM 636 C C . ALA A 1 81 ? -10.080 1.439 16.799 1.00 58.94 81 ALA A C 1
ATOM 638 O O . ALA A 1 81 ? -10.861 1.345 15.857 1.00 58.94 81 ALA A O 1
ATOM 639 N N . GLU A 1 82 ? -10.280 2.291 17.804 1.00 54.06 82 GLU A N 1
ATOM 640 C CA . GLU A 1 82 ? -11.586 2.887 18.118 1.00 54.06 82 GLU A CA 1
ATOM 641 C C . GLU A 1 82 ? -11.952 4.046 17.181 1.00 54.06 82 GLU A C 1
ATOM 643 O O . GLU A 1 82 ? -13.039 4.604 17.253 1.00 54.06 82 GLU A O 1
ATOM 648 N N . LYS A 1 83 ? -11.068 4.405 16.242 1.00 62.12 83 LYS A N 1
ATOM 649 C CA . LYS A 1 83 ? -11.362 5.454 15.262 1.00 62.12 83 LYS A CA 1
ATOM 650 C C . LYS A 1 83 ? -10.666 5.258 13.918 1.00 62.12 83 LYS A C 1
ATOM 652 O O . LYS A 1 83 ? -10.068 6.182 13.379 1.00 62.12 83 LYS A O 1
ATOM 657 N N . LEU A 1 84 ? -10.704 4.043 13.374 1.00 66.50 84 LEU A N 1
ATOM 658 C CA . LEU A 1 84 ? -10.337 3.848 11.969 1.00 66.50 84 LEU A CA 1
ATOM 659 C C . LEU A 1 84 ? -11.513 4.229 11.069 1.00 66.50 84 LEU A C 1
ATOM 661 O O . LEU A 1 84 ? -12.654 3.856 11.357 1.00 66.50 84 LEU A O 1
ATOM 665 N N . ILE A 1 85 ? -11.202 4.916 9.965 1.00 77.31 85 ILE A N 1
ATOM 666 C CA . ILE A 1 85 ? -12.116 5.145 8.839 1.00 77.31 85 ILE A CA 1
ATOM 667 C C . ILE A 1 85 ? -12.785 3.811 8.481 1.00 77.31 85 ILE A C 1
ATOM 669 O O . ILE A 1 85 ? -12.161 2.740 8.557 1.00 77.31 85 ILE A O 1
ATOM 673 N N . TYR A 1 86 ? -14.083 3.860 8.183 1.00 87.62 86 TYR A N 1
ATOM 674 C CA . TYR A 1 86 ? -14.814 2.675 7.761 1.00 87.62 86 TYR A CA 1
ATOM 675 C C . TYR A 1 86 ? -14.137 2.062 6.527 1.00 87.62 86 TYR A C 1
ATOM 677 O O . TYR A 1 86 ? -13.740 2.764 5.602 1.00 87.62 86 TYR A O 1
ATOM 685 N N . THR A 1 87 ? -13.966 0.743 6.533 1.00 88.12 87 THR A N 1
ATOM 686 C CA . THR A 1 87 ? -13.437 0.014 5.383 1.00 88.12 87 THR A CA 1
ATOM 687 C C . THR A 1 87 ? -14.100 -1.359 5.315 1.00 88.12 87 THR A C 1
ATOM 689 O O . THR A 1 87 ? -14.126 -2.057 6.334 1.00 88.12 87 THR A O 1
ATOM 692 N N . PRO A 1 88 ? -14.621 -1.773 4.147 1.00 88.19 88 PRO A N 1
ATOM 693 C CA . PRO A 1 88 ? -15.326 -3.046 4.007 1.00 88.19 88 PRO A CA 1
ATOM 694 C C . PRO A 1 88 ? -14.402 -4.259 4.172 1.00 88.19 88 PRO A C 1
ATOM 696 O O . PRO A 1 88 ? -14.865 -5.366 4.416 1.00 88.19 88 PRO A O 1
ATOM 699 N N . VAL A 1 89 ? -13.080 -4.068 4.089 1.00 88.56 89 VAL A N 1
ATOM 700 C CA . VAL A 1 89 ? -12.094 -5.148 4.257 1.00 88.56 89 VAL A CA 1
ATOM 701 C C . VAL A 1 89 ? -11.610 -5.312 5.697 1.00 88.56 89 VAL A C 1
ATOM 703 O O . VAL A 1 89 ? -10.677 -6.072 5.932 1.00 88.56 89 VAL A O 1
ATOM 706 N N . ARG A 1 90 ? -12.213 -4.618 6.672 1.00 87.38 90 ARG A N 1
ATOM 707 C CA . ARG A 1 90 ? -11.742 -4.599 8.069 1.00 87.38 90 ARG A CA 1
ATOM 708 C C . ARG A 1 90 ? -11.540 -6.000 8.648 1.00 87.38 90 ARG A C 1
ATOM 710 O O . ARG A 1 90 ? -10.490 -6.254 9.232 1.00 87.38 90 ARG A O 1
ATOM 717 N N . ASP A 1 91 ? -12.496 -6.893 8.423 1.00 86.81 91 ASP A N 1
ATOM 718 C CA . ASP A 1 91 ? -12.475 -8.253 8.972 1.00 86.81 91 ASP A CA 1
ATOM 719 C C . ASP A 1 91 ? -11.502 -9.182 8.228 1.00 86.81 91 ASP A C 1
ATOM 721 O O . ASP A 1 91 ? -11.111 -10.225 8.746 1.00 86.81 91 ASP A O 1
ATOM 725 N N . ALA A 1 92 ? -11.054 -8.786 7.033 1.00 87.25 92 ALA A N 1
ATOM 726 C CA . ALA A 1 92 ? -10.049 -9.509 6.257 1.00 87.25 92 ALA A CA 1
ATOM 727 C C . ALA A 1 92 ? -8.603 -9.114 6.624 1.00 87.25 92 ALA A C 1
ATOM 729 O O . ALA A 1 92 ? -7.654 -9.743 6.149 1.00 87.25 92 ALA A O 1
ATOM 730 N N . ILE A 1 93 ? -8.398 -8.077 7.448 1.00 86.38 93 ILE A N 1
ATOM 731 C CA . ILE A 1 93 ? -7.058 -7.595 7.806 1.00 86.38 93 ILE A CA 1
ATOM 732 C C . ILE A 1 93 ? -6.462 -8.470 8.912 1.00 86.38 93 ILE A C 1
ATOM 734 O O . ILE A 1 93 ? -6.775 -8.322 10.094 1.00 86.38 93 ILE A O 1
ATOM 738 N N . VAL A 1 94 ? -5.509 -9.319 8.534 1.00 89.38 94 VAL A N 1
ATOM 739 C CA . VAL A 1 94 ? -4.653 -10.049 9.476 1.00 89.38 94 VAL A CA 1
ATOM 740 C C . VAL A 1 94 ? -3.390 -9.232 9.742 1.00 89.38 94 VAL A C 1
ATOM 742 O O . VAL A 1 94 ? -2.675 -8.848 8.818 1.00 89.38 94 VAL A O 1
ATOM 745 N N . ARG A 1 95 ? -3.107 -8.943 11.016 1.00 86.50 95 ARG A N 1
ATOM 746 C CA . ARG A 1 95 ? -1.911 -8.194 11.426 1.00 86.50 95 ARG A CA 1
ATOM 747 C C . ARG A 1 95 ? -0.804 -9.157 11.830 1.00 86.50 95 ARG A C 1
ATOM 749 O O . ARG A 1 95 ? -0.972 -9.930 12.768 1.00 86.50 95 ARG A O 1
ATOM 756 N N . GLU A 1 96 ? 0.343 -9.047 11.177 1.00 89.44 96 GLU A N 1
ATOM 757 C CA . GLU A 1 96 ? 1.537 -9.832 11.485 1.00 89.44 96 GLU A CA 1
ATOM 758 C C . GLU A 1 96 ? 2.689 -8.904 11.891 1.00 89.44 96 GLU A C 1
ATOM 760 O O . GLU A 1 96 ? 2.870 -7.827 11.318 1.00 89.44 96 GLU A O 1
ATOM 765 N N . LYS A 1 97 ? 3.486 -9.312 12.887 1.00 92.38 97 LYS A N 1
ATOM 766 C CA . LYS A 1 97 ? 4.740 -8.627 13.223 1.00 92.38 97 LYS A CA 1
ATOM 767 C C . LYS A 1 97 ? 5.856 -9.200 12.361 1.00 92.38 97 LYS A C 1
ATOM 769 O O . LYS A 1 97 ? 6.218 -10.360 12.526 1.00 92.38 97 LYS A O 1
ATOM 774 N N . LYS A 1 98 ? 6.428 -8.372 11.490 1.00 87.94 98 LYS A N 1
ATOM 775 C CA . LYS A 1 98 ? 7.519 -8.769 10.599 1.00 87.94 98 LYS A CA 1
ATOM 776 C C . LYS A 1 98 ? 8.658 -7.763 10.652 1.00 87.94 98 LYS A C 1
ATOM 778 O O . LYS A 1 98 ? 8.425 -6.557 10.618 1.00 87.94 98 LYS A O 1
ATOM 783 N N . THR A 1 99 ? 9.888 -8.264 10.703 1.00 91.38 99 THR A N 1
ATOM 784 C CA . THR A 1 99 ? 11.080 -7.433 10.513 1.00 91.38 99 THR A CA 1
ATOM 785 C C . THR A 1 99 ? 11.236 -7.147 9.026 1.00 91.38 99 THR A C 1
ATOM 787 O O . THR A 1 99 ? 11.304 -8.072 8.216 1.00 91.38 99 THR A O 1
ATOM 790 N N . ILE A 1 100 ? 11.257 -5.867 8.664 1.00 87.31 100 ILE A N 1
ATOM 791 C CA . ILE A 1 100 ? 11.423 -5.420 7.281 1.00 87.31 100 ILE A CA 1
ATOM 792 C C . ILE A 1 100 ? 12.900 -5.103 7.066 1.00 87.31 100 ILE A C 1
ATOM 794 O O . ILE A 1 100 ? 13.485 -4.341 7.836 1.00 87.31 100 ILE A O 1
ATOM 798 N N . ASP A 1 101 ? 13.494 -5.667 6.014 1.00 86.12 101 ASP A N 1
ATOM 799 C CA . ASP A 1 101 ? 14.808 -5.221 5.560 1.00 86.12 101 ASP A CA 1
ATOM 800 C C . ASP A 1 101 ? 14.666 -3.849 4.888 1.00 86.12 101 ASP A C 1
ATOM 802 O O . ASP A 1 101 ? 14.115 -3.721 3.794 1.00 86.12 101 ASP A O 1
ATOM 806 N N . VAL A 1 102 ? 15.138 -2.815 5.580 1.00 85.25 102 VAL A N 1
ATOM 807 C CA . VAL A 1 102 ? 15.145 -1.422 5.111 1.00 85.25 102 VAL A CA 1
ATOM 808 C C . VAL A 1 102 ? 16.387 -1.081 4.282 1.00 85.25 102 VAL A C 1
ATOM 810 O O . VAL A 1 102 ? 16.560 0.067 3.870 1.00 85.25 102 VAL A O 1
ATOM 813 N N . SER A 1 103 ? 17.259 -2.055 4.008 1.00 87.19 103 SER A N 1
ATOM 814 C CA . SER A 1 103 ? 18.439 -1.852 3.174 1.00 87.19 103 SER A CA 1
ATOM 815 C C . SER A 1 103 ? 18.060 -1.456 1.746 1.00 87.19 103 SER A C 1
ATOM 817 O O . SER A 1 103 ? 17.412 -2.187 0.988 1.00 87.19 103 SER A O 1
ATOM 819 N N . VAL A 1 104 ? 18.550 -0.290 1.329 1.00 82.44 104 VAL A N 1
ATOM 820 C CA . VAL A 1 104 ? 18.422 0.176 -0.057 1.00 82.44 104 VAL A CA 1
ATOM 821 C C . VAL A 1 104 ? 19.282 -0.674 -0.998 1.00 82.44 104 VAL A C 1
ATOM 823 O O . VAL A 1 104 ? 18.909 -0.861 -2.156 1.00 82.44 104 VAL A O 1
ATOM 826 N N . LEU A 1 105 ? 20.371 -1.261 -0.496 1.00 83.19 105 LEU A N 1
ATOM 827 C CA . LEU A 1 105 ? 21.344 -2.012 -1.292 1.00 83.19 105 LEU A CA 1
ATOM 828 C C . LEU A 1 105 ? 20.960 -3.484 -1.484 1.00 83.19 105 LEU A C 1
ATOM 830 O O . LEU A 1 105 ? 21.204 -4.036 -2.554 1.00 83.19 105 LEU A O 1
ATOM 834 N N . HIS A 1 106 ? 20.337 -4.125 -0.490 1.00 84.38 106 HIS A N 1
ATOM 835 C CA . HIS A 1 106 ? 19.943 -5.531 -0.622 1.00 84.38 106 HIS A CA 1
ATOM 836 C C . HIS A 1 106 ? 18.853 -5.699 -1.671 1.00 84.38 106 HIS A C 1
ATOM 838 O O . HIS A 1 106 ? 17.830 -5.024 -1.610 1.00 84.38 106 HIS A O 1
ATOM 844 N N . GLY A 1 107 ? 19.052 -6.600 -2.630 1.00 82.25 107 GLY A N 1
ATOM 845 C CA . GLY A 1 107 ? 18.084 -6.860 -3.692 1.00 82.25 107 GLY A CA 1
ATOM 846 C C . GLY A 1 107 ? 16.746 -7.372 -3.155 1.00 82.25 107 GLY A C 1
ATOM 847 O O . GLY A 1 107 ? 16.692 -8.130 -2.192 1.00 82.25 107 GLY A O 1
ATOM 848 N N . ASN A 1 108 ? 15.653 -6.975 -3.805 1.00 88.94 108 ASN A N 1
ATOM 849 C CA . ASN A 1 108 ? 14.351 -7.609 -3.624 1.00 88.94 108 ASN A CA 1
ATOM 850 C C . ASN A 1 108 ? 13.658 -7.761 -4.990 1.00 88.94 108 ASN A C 1
ATOM 852 O O . ASN A 1 108 ? 14.050 -7.083 -5.946 1.00 88.94 108 ASN A O 1
ATOM 856 N N . PRO A 1 109 ? 12.633 -8.625 -5.105 1.00 92.62 109 PRO A N 1
ATOM 857 C CA . PRO A 1 109 ? 11.986 -8.901 -6.385 1.00 92.62 109 PRO A CA 1
ATOM 858 C C . PRO A 1 109 ? 11.311 -7.694 -7.045 1.00 92.62 109 PRO A C 1
ATOM 860 O O . PRO A 1 109 ? 11.022 -7.779 -8.230 1.00 92.62 109 PRO A O 1
ATOM 863 N N . PHE A 1 110 ? 11.081 -6.598 -6.311 1.00 92.25 110 PHE A N 1
ATOM 864 C CA . PHE A 1 110 ? 10.293 -5.432 -6.724 1.00 92.25 110 PHE A CA 1
ATOM 865 C C . PHE A 1 110 ? 11.130 -4.187 -7.063 1.00 92.25 110 PHE A C 1
ATOM 867 O O . PHE A 1 110 ? 10.555 -3.147 -7.391 1.00 92.25 110 PHE A O 1
ATOM 874 N N . LYS A 1 111 ? 12.469 -4.264 -7.033 1.00 89.50 111 LYS A N 1
ATOM 875 C CA . LYS A 1 111 ? 13.358 -3.142 -7.388 1.00 89.50 111 LYS A CA 1
ATOM 876 C C . LYS A 1 111 ? 14.485 -3.540 -8.342 1.00 89.50 111 LYS A C 1
ATOM 878 O O . LYS A 1 111 ? 14.776 -4.722 -8.520 1.00 89.50 111 LYS A O 1
ATOM 883 N N . GLY A 1 112 ? 15.139 -2.527 -8.908 1.00 89.94 112 GLY A N 1
ATOM 884 C CA . GLY A 1 112 ? 16.250 -2.672 -9.849 1.00 89.94 112 GLY A CA 1
ATOM 885 C C . GLY A 1 112 ? 15.874 -2.304 -11.290 1.00 89.94 112 GLY A C 1
ATOM 886 O O . GLY A 1 112 ? 14.773 -1.794 -11.519 1.00 89.94 112 GLY A O 1
ATOM 887 N N . PRO A 1 113 ? 16.791 -2.540 -12.247 1.00 91.56 113 PRO A N 1
ATOM 888 C CA . PRO A 1 113 ? 16.558 -2.255 -13.659 1.00 91.56 113 PRO A CA 1
ATOM 889 C C . PRO A 1 113 ? 15.449 -3.144 -14.256 1.00 91.56 113 PRO A C 1
ATOM 891 O O . PRO A 1 113 ? 15.118 -4.185 -13.677 1.00 91.56 113 PRO A O 1
ATOM 894 N N . PRO A 1 114 ? 14.872 -2.751 -15.408 1.00 92.75 114 PRO A N 1
ATOM 895 C CA . PRO A 1 114 ? 13.882 -3.535 -16.142 1.00 92.75 114 PRO A CA 1
ATOM 896 C C . PRO A 1 114 ? 14.346 -4.971 -16.383 1.00 92.75 114 PRO A C 1
ATOM 898 O O . PRO A 1 114 ? 15.457 -5.197 -16.860 1.00 92.75 114 PRO A O 1
ATOM 901 N N . ARG A 1 115 ? 13.495 -5.937 -16.027 1.00 93.44 115 ARG A N 1
ATOM 902 C CA . ARG A 1 115 ? 13.723 -7.369 -16.242 1.00 93.44 115 ARG A CA 1
ATOM 903 C C . ARG A 1 115 ? 12.391 -8.128 -16.181 1.00 93.44 115 ARG A C 1
ATOM 905 O O . ARG A 1 115 ? 11.528 -7.728 -15.392 1.00 93.44 115 ARG A O 1
ATOM 912 N N . PRO A 1 116 ? 12.232 -9.235 -16.926 1.00 92.44 116 PRO A N 1
ATOM 913 C CA . PRO A 1 116 ? 10.961 -9.956 -17.002 1.00 92.44 116 PRO A CA 1
ATOM 914 C C . PRO A 1 116 ? 10.412 -10.398 -15.641 1.00 92.44 116 PRO A C 1
ATOM 916 O O . PRO A 1 116 ? 9.219 -10.258 -15.378 1.00 92.44 116 PRO A O 1
ATOM 919 N N . GLU A 1 117 ? 11.269 -10.870 -14.730 1.00 95.12 117 GLU A N 1
ATOM 920 C CA . GLU A 1 117 ? 10.788 -11.388 -13.442 1.00 95.12 117 GLU A CA 1
ATOM 921 C C . GLU A 1 117 ? 10.363 -10.259 -12.486 1.00 95.12 117 GLU A C 1
ATOM 923 O O . GLU A 1 117 ? 9.541 -10.472 -11.596 1.00 95.12 117 GLU A O 1
ATOM 928 N N . LEU A 1 118 ? 10.899 -9.045 -12.668 1.00 93.62 118 LEU A N 1
ATOM 929 C CA . LEU A 1 118 ? 10.456 -7.852 -11.940 1.00 93.62 118 LEU A CA 1
ATOM 930 C C . LEU A 1 118 ? 9.056 -7.435 -12.405 1.00 93.62 118 LEU A C 1
ATOM 932 O O . LEU A 1 118 ? 8.199 -7.136 -11.573 1.00 93.62 118 LEU A O 1
ATOM 936 N N . ASP A 1 119 ? 8.804 -7.452 -13.713 1.00 91.81 119 ASP A N 1
ATOM 937 C CA . ASP A 1 119 ? 7.489 -7.116 -14.269 1.00 91.81 119 ASP A CA 1
ATOM 938 C C . ASP A 1 119 ? 6.427 -8.139 -13.885 1.00 91.81 119 ASP A C 1
ATOM 940 O O . ASP A 1 119 ? 5.308 -7.765 -13.524 1.00 91.81 119 ASP A O 1
ATOM 944 N N . GLU A 1 120 ? 6.789 -9.421 -13.873 1.00 93.56 120 GLU A N 1
ATOM 945 C CA . GLU A 1 120 ? 5.913 -10.478 -13.384 1.00 93.56 120 GLU A CA 1
ATOM 946 C C . GLU A 1 120 ? 5.592 -10.296 -11.893 1.00 93.56 120 GLU A C 1
ATOM 948 O O . GLU A 1 120 ? 4.426 -10.389 -11.498 1.00 93.56 120 GLU A O 1
ATOM 953 N N . ALA A 1 121 ? 6.592 -9.976 -11.063 1.00 95.38 121 ALA A N 1
ATOM 954 C CA . ALA A 1 121 ? 6.384 -9.719 -9.640 1.00 95.38 121 ALA A CA 1
ATOM 955 C C . ALA A 1 121 ? 5.412 -8.547 -9.411 1.00 95.38 121 ALA A C 1
ATOM 957 O O . ALA A 1 121 ? 4.458 -8.683 -8.641 1.00 95.38 121 ALA A O 1
ATOM 958 N N . TRP A 1 122 ? 5.600 -7.425 -10.114 1.00 94.19 122 TRP A N 1
ATOM 959 C CA . TRP A 1 122 ? 4.698 -6.269 -10.047 1.00 94.19 122 TRP A CA 1
ATOM 960 C C . TRP A 1 122 ? 3.298 -6.565 -10.598 1.00 94.19 122 TRP A C 1
ATOM 962 O O . TRP A 1 122 ? 2.308 -6.102 -10.031 1.00 94.19 122 TRP A O 1
ATOM 972 N N . SER A 1 123 ? 3.197 -7.334 -11.684 1.00 91.25 123 SER A N 1
ATOM 973 C CA . SER A 1 123 ? 1.916 -7.764 -12.258 1.00 91.25 123 SER A CA 1
ATOM 974 C C . SER A 1 123 ? 1.130 -8.613 -11.261 1.00 91.25 123 SER A C 1
ATOM 976 O O . SER A 1 123 ? -0.019 -8.306 -10.944 1.00 91.25 123 SER A O 1
ATOM 978 N N . ARG A 1 124 ? 1.786 -9.619 -10.672 1.00 93.88 124 ARG A N 1
ATOM 979 C CA . ARG A 1 124 ? 1.187 -10.502 -9.667 1.00 93.88 124 ARG A CA 1
ATOM 980 C C . ARG A 1 124 ? 0.751 -9.738 -8.419 1.00 93.88 124 ARG A C 1
ATOM 982 O O . ARG A 1 124 ? -0.314 -10.025 -7.881 1.00 93.88 124 ARG A O 1
ATOM 989 N N . LEU A 1 125 ? 1.544 -8.757 -7.983 1.00 93.75 125 LEU A N 1
ATOM 990 C CA . LEU A 1 125 ? 1.221 -7.920 -6.827 1.00 93.75 125 LEU A CA 1
ATOM 991 C C . LEU A 1 125 ? -0.069 -7.111 -7.036 1.00 93.75 125 LEU A C 1
ATOM 993 O O . LEU A 1 125 ? -0.837 -6.957 -6.092 1.00 93.75 125 LEU A O 1
ATOM 997 N N . LEU A 1 126 ? -0.321 -6.617 -8.253 1.00 91.69 126 LEU A N 1
ATOM 998 C CA . LEU A 1 126 ? -1.458 -5.738 -8.566 1.00 91.69 126 LEU A CA 1
ATOM 999 C C . LEU A 1 126 ? -2.658 -6.453 -9.217 1.00 91.69 126 LEU A C 1
ATOM 1001 O O . LEU A 1 126 ? -3.689 -5.821 -9.436 1.00 91.69 126 LEU A O 1
ATOM 1005 N N . MET A 1 127 ? -2.554 -7.753 -9.510 1.00 88.62 127 MET A N 1
ATOM 1006 C CA . MET A 1 127 ? -3.536 -8.514 -10.300 1.00 88.62 127 MET A CA 1
ATOM 1007 C C . MET A 1 127 ? -4.977 -8.419 -9.770 1.00 88.62 127 MET A C 1
ATOM 1009 O O . MET A 1 127 ? -5.916 -8.313 -10.554 1.00 88.62 127 MET A O 1
ATOM 1013 N N . ASN A 1 128 ? -5.146 -8.404 -8.445 1.00 87.31 128 ASN A N 1
ATOM 1014 C CA . ASN A 1 128 ? -6.452 -8.399 -7.776 1.00 87.31 128 ASN A CA 1
ATOM 1015 C C . ASN A 1 128 ? -6.749 -7.064 -7.072 1.00 87.31 128 ASN A C 1
ATOM 1017 O O . ASN A 1 128 ? -7.459 -7.033 -6.071 1.00 87.31 128 ASN A O 1
ATOM 1021 N N . ALA A 1 129 ? -6.187 -5.959 -7.573 1.00 89.06 129 ALA A N 1
ATOM 1022 C CA . ALA A 1 129 ? -6.385 -4.632 -6.987 1.00 89.06 129 ALA A CA 1
ATOM 1023 C C . ALA A 1 129 ? -7.845 -4.147 -7.049 1.00 89.06 129 ALA A C 1
ATOM 1025 O O . ALA A 1 129 ? -8.280 -3.369 -6.200 1.00 89.06 129 ALA A O 1
ATOM 1026 N N . ASN A 1 130 ? -8.591 -4.613 -8.053 1.00 90.50 130 ASN A N 1
ATOM 1027 C CA . ASN A 1 130 ? -9.984 -4.252 -8.281 1.00 90.50 130 ASN A CA 1
ATOM 1028 C C . ASN A 1 130 ? -10.905 -5.127 -7.428 1.00 90.50 130 ASN A C 1
ATOM 1030 O O . ASN A 1 130 ? -10.910 -6.352 -7.566 1.00 90.50 130 ASN A O 1
ATOM 1034 N N . VAL A 1 131 ? -11.731 -4.498 -6.598 1.00 90.19 131 VAL A N 1
ATOM 1035 C CA . VAL A 1 131 ? -12.693 -5.175 -5.724 1.00 90.19 131 VAL A CA 1
ATOM 1036 C C . VAL A 1 131 ? -14.118 -4.717 -6.021 1.00 90.19 131 VAL A C 1
ATOM 1038 O O . VAL A 1 131 ? -14.348 -3.646 -6.580 1.00 90.19 131 VAL A O 1
ATOM 1041 N N . ARG A 1 132 ? -15.089 -5.562 -5.661 1.00 92.69 132 ARG A N 1
ATOM 1042 C CA . ARG A 1 132 ? -16.518 -5.236 -5.729 1.00 92.69 132 ARG A CA 1
ATOM 1043 C C . ARG A 1 132 ? -17.004 -4.851 -4.339 1.00 92.69 132 ARG A C 1
ATOM 1045 O O . ARG A 1 132 ? -16.777 -5.617 -3.404 1.00 92.69 132 ARG A O 1
ATOM 1052 N N . VAL A 1 133 ? -17.703 -3.729 -4.227 1.00 93.44 133 VAL A N 1
ATOM 1053 C CA . VAL A 1 133 ? -18.272 -3.235 -2.961 1.00 93.44 133 VAL A CA 1
ATOM 1054 C C . VAL A 1 133 ? -19.773 -2.998 -3.093 1.00 93.44 133 VAL A C 1
ATOM 1056 O O . VAL A 1 133 ? -20.286 -2.812 -4.202 1.00 93.44 133 VAL A O 1
ATOM 1059 N N . SER A 1 134 ? -20.495 -3.073 -1.977 1.00 94.81 134 SER A N 1
ATOM 1060 C CA . SER A 1 134 ? -21.929 -2.774 -1.948 1.00 94.81 134 SER A CA 1
ATOM 1061 C C . SER A 1 134 ? -22.184 -1.262 -1.883 1.00 94.81 134 SER A C 1
ATOM 1063 O O . SER A 1 134 ? -21.292 -0.488 -1.538 1.00 94.81 134 SER A O 1
ATOM 1065 N N . ALA A 1 135 ? -23.412 -0.836 -2.194 1.00 94.12 135 ALA A N 1
ATOM 1066 C CA . ALA A 1 135 ? -23.831 0.556 -2.004 1.00 94.12 135 ALA A CA 1
ATOM 1067 C C . ALA A 1 135 ? -23.732 0.994 -0.530 1.00 94.12 135 ALA A C 1
ATOM 1069 O O . ALA A 1 135 ? -23.326 2.113 -0.242 1.00 94.12 135 ALA A O 1
ATOM 1070 N N . GLU A 1 136 ? -24.049 0.088 0.401 1.00 94.38 136 GLU A N 1
ATOM 1071 C CA . GLU A 1 136 ? -23.977 0.338 1.844 1.00 94.38 136 GLU A CA 1
ATOM 1072 C C . GLU A 1 136 ? -22.534 0.601 2.302 1.00 94.38 136 GLU A C 1
ATOM 1074 O O . GLU A 1 136 ? -22.288 1.484 3.124 1.00 94.38 136 GLU A O 1
ATOM 1079 N N . ASP A 1 137 ? -21.560 -0.131 1.749 1.00 92.94 137 ASP A N 1
ATOM 1080 C CA . ASP A 1 137 ? -20.145 0.091 2.064 1.00 92.94 137 ASP A CA 1
ATOM 1081 C C . ASP A 1 137 ? -19.682 1.478 1.592 1.00 92.94 137 ASP A C 1
ATOM 1083 O O . ASP A 1 137 ? -18.920 2.151 2.287 1.00 92.94 137 ASP A O 1
ATOM 1087 N N . LEU A 1 138 ? -20.148 1.915 0.417 1.00 92.38 138 LEU A N 1
ATOM 1088 C CA . LEU A 1 138 ? -19.852 3.239 -0.132 1.00 92.38 138 LEU A CA 1
ATOM 1089 C C . LEU A 1 138 ? -20.473 4.359 0.710 1.00 92.38 138 LEU A C 1
ATOM 1091 O O . LEU A 1 138 ? -19.788 5.331 1.027 1.00 92.38 138 LEU A O 1
ATOM 1095 N N . GLU A 1 139 ? -21.724 4.189 1.143 1.00 93.44 139 GLU A N 1
ATOM 1096 C CA . GLU A 1 139 ? -22.416 5.132 2.027 1.00 93.44 139 GLU A CA 1
ATOM 1097 C C . GLU A 1 139 ? -21.697 5.266 3.376 1.00 93.44 139 GLU A C 1
ATOM 1099 O O . GLU A 1 139 ? -21.381 6.376 3.808 1.00 93.44 139 GLU A O 1
ATOM 1104 N N . LYS A 1 140 ? -21.345 4.139 4.010 1.00 92.12 140 LYS A N 1
ATOM 1105 C CA . LYS A 1 140 ? -20.578 4.128 5.270 1.00 92.12 140 LYS A CA 1
ATOM 1106 C C . LYS A 1 140 ? -19.186 4.740 5.120 1.00 92.12 140 LYS A C 1
ATOM 1108 O O . LYS A 1 140 ? -18.665 5.315 6.076 1.00 92.12 140 LYS A O 1
ATOM 1113 N N . ALA A 1 141 ? -18.567 4.587 3.951 1.00 88.81 141 ALA A N 1
ATOM 1114 C CA . ALA A 1 141 ? -17.284 5.201 3.631 1.00 88.81 141 ALA A CA 1
ATOM 1115 C C . ALA A 1 141 ? -17.408 6.682 3.228 1.00 88.81 141 ALA A C 1
ATOM 1117 O O . ALA A 1 141 ? -16.396 7.383 3.224 1.00 88.81 141 ALA A O 1
ATOM 1118 N N . GLY A 1 142 ? -18.613 7.164 2.903 1.00 90.69 142 GLY A N 1
ATOM 1119 C CA . GLY A 1 142 ? -18.854 8.520 2.413 1.00 90.69 142 GLY A CA 1
ATOM 1120 C C . GLY A 1 142 ? -18.234 8.789 1.040 1.00 90.69 142 GLY A C 1
ATOM 1121 O O . GLY A 1 142 ? -17.773 9.903 0.795 1.00 90.69 142 GLY A O 1
ATOM 1122 N N . VAL A 1 143 ? -18.168 7.777 0.168 1.00 88.56 143 VAL A N 1
ATOM 1123 C CA . VAL A 1 143 ? -17.579 7.888 -1.177 1.00 88.56 143 VAL A CA 1
ATOM 1124 C C . VAL A 1 143 ? -18.543 7.411 -2.258 1.00 88.56 143 VAL A C 1
ATOM 1126 O O . VAL A 1 143 ? -19.342 6.508 -2.038 1.00 88.56 143 VAL A O 1
ATOM 1129 N N . GLU A 1 144 ? -18.436 7.982 -3.453 1.00 91.50 144 GLU A N 1
ATOM 1130 C CA . GLU A 1 144 ? -19.169 7.529 -4.636 1.00 91.50 144 GLU A CA 1
ATOM 1131 C C . GLU A 1 144 ? -18.272 6.670 -5.532 1.00 91.50 144 GLU A C 1
ATOM 1133 O O . GLU A 1 144 ? -17.047 6.812 -5.531 1.00 91.50 144 GLU A O 1
ATOM 1138 N N . SER A 1 145 ? -18.875 5.771 -6.313 1.00 93.44 145 SER A N 1
ATOM 1139 C CA . SER A 1 145 ? -18.136 4.968 -7.285 1.00 93.44 145 SER A CA 1
ATOM 1140 C C . SER A 1 145 ? -18.990 4.549 -8.484 1.00 93.44 145 SER A C 1
ATOM 1142 O O . SER A 1 145 ? -20.193 4.798 -8.544 1.00 93.44 145 SER A O 1
ATOM 1144 N N . ILE A 1 146 ? -18.351 3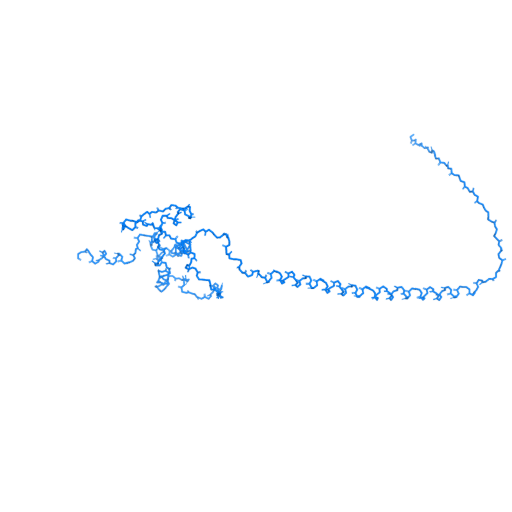.900 -9.456 1.00 93.31 146 ILE A N 1
ATOM 1145 C CA . ILE A 1 146 ? -18.947 3.464 -10.717 1.00 93.31 146 ILE A CA 1
ATOM 1146 C C . ILE A 1 146 ? -19.706 2.142 -10.501 1.00 93.31 146 ILE A C 1
ATOM 1148 O O . ILE A 1 146 ? -19.106 1.172 -10.019 1.00 93.31 146 ILE A O 1
ATOM 1152 N N . PRO A 1 147 ? -20.999 2.062 -10.870 1.00 94.62 147 PRO A N 1
ATOM 1153 C CA . PRO A 1 147 ? -21.755 0.817 -10.813 1.00 94.62 147 PRO A CA 1
ATOM 1154 C C . PRO A 1 147 ? -21.268 -0.174 -11.877 1.00 94.62 147 PRO A C 1
ATOM 1156 O O . PRO A 1 147 ? -20.922 0.198 -13.001 1.00 94.62 147 PRO A O 1
ATOM 1159 N N . LEU A 1 148 ? -21.265 -1.459 -11.534 1.00 93.81 148 LEU A N 1
ATOM 1160 C CA . LEU A 1 148 ? -20.894 -2.534 -12.449 1.00 93.81 148 LEU A CA 1
ATOM 1161 C C . LEU A 1 148 ? -22.099 -2.953 -13.297 1.00 93.81 148 LEU A C 1
ATOM 1163 O O . LEU A 1 148 ? -23.168 -3.260 -12.774 1.00 93.81 148 LEU A O 1
ATOM 1167 N N . ASN A 1 149 ? -21.909 -3.031 -14.615 1.00 92.38 149 ASN A N 1
ATOM 1168 C CA . ASN A 1 149 ? -22.955 -3.438 -15.561 1.00 92.38 149 ASN A CA 1
ATOM 1169 C C . ASN A 1 149 ? -23.084 -4.971 -15.704 1.00 92.38 149 ASN A C 1
ATOM 1171 O O . ASN A 1 149 ? -23.390 -5.481 -16.778 1.00 92.38 149 ASN A O 1
ATOM 1175 N N . ASP A 1 150 ? -22.797 -5.721 -14.638 1.00 92.00 150 ASP A N 1
ATOM 1176 C CA . ASP A 1 150 ? -22.834 -7.192 -14.608 1.00 92.00 150 ASP A CA 1
ATOM 1177 C C . ASP A 1 150 ? -24.112 -7.747 -13.947 1.00 92.00 150 ASP A C 1
ATOM 1179 O O . ASP A 1 150 ? -24.204 -8.940 -13.668 1.00 92.00 150 ASP A O 1
ATOM 1183 N N . GLY A 1 151 ? -25.098 -6.883 -13.675 1.00 90.88 151 GLY A N 1
ATOM 1184 C CA . GLY A 1 151 ? -26.359 -7.242 -13.017 1.00 90.88 151 GLY A CA 1
ATOM 1185 C C . GLY A 1 151 ? -26.240 -7.490 -11.509 1.00 90.88 151 GLY A C 1
ATOM 1186 O O . GLY A 1 151 ? -27.247 -7.761 -10.860 1.00 90.88 151 GLY A O 1
ATOM 1187 N N . SER A 1 152 ? -25.042 -7.368 -10.925 1.00 91.25 152 SER A N 1
ATOM 1188 C CA . SER A 1 152 ? -24.832 -7.615 -9.492 1.00 91.25 152 SER A CA 1
ATOM 1189 C C . SER A 1 152 ? -25.328 -6.487 -8.583 1.00 91.25 152 SER A C 1
ATOM 1191 O O . SER A 1 152 ? -25.427 -6.690 -7.373 1.00 91.25 152 SER A O 1
ATOM 1193 N N . GLY A 1 153 ? -25.582 -5.296 -9.138 1.00 91.94 153 GLY A N 1
ATOM 1194 C CA . GLY A 1 153 ? -25.901 -4.090 -8.365 1.00 91.94 153 GLY A CA 1
ATOM 1195 C C . GLY A 1 153 ? -24.745 -3.601 -7.482 1.00 91.94 153 GLY A C 1
ATOM 1196 O O . GLY A 1 153 ? -24.963 -2.814 -6.564 1.00 91.94 153 GLY A O 1
ATOM 1197 N N . LYS A 1 154 ? -23.521 -4.092 -7.719 1.00 95.31 154 LYS A N 1
ATOM 1198 C CA . LYS A 1 154 ? -22.316 -3.714 -6.972 1.00 95.31 154 LYS A CA 1
ATOM 1199 C C . LYS A 1 154 ? -21.535 -2.625 -7.691 1.00 95.31 154 LYS A C 1
ATOM 1201 O O . LYS A 1 154 ? -21.745 -2.349 -8.871 1.00 95.31 154 LYS A O 1
ATOM 1206 N N . TYR A 1 155 ? -20.586 -2.050 -6.970 1.00 95.56 155 TYR A N 1
ATOM 1207 C CA . TYR A 1 155 ? -19.757 -0.953 -7.434 1.00 95.56 155 TYR A CA 1
ATOM 1208 C C . TYR A 1 155 ? -18.295 -1.375 -7.514 1.00 95.56 155 TYR A C 1
ATOM 1210 O O . TYR A 1 155 ? -17.830 -2.256 -6.782 1.00 95.56 155 TYR A O 1
ATOM 1218 N N . TYR A 1 156 ? -17.575 -0.740 -8.428 1.00 93.69 156 TYR A N 1
ATOM 1219 C CA . TYR A 1 156 ? -16.133 -0.868 -8.557 1.00 93.69 156 TYR A CA 1
ATOM 1220 C C . TYR A 1 156 ? -15.423 -0.168 -7.390 1.00 93.69 156 TYR A C 1
ATOM 1222 O O . TYR A 1 156 ? -15.854 0.893 -6.959 1.00 93.69 156 TYR A O 1
ATOM 1230 N N . ALA A 1 157 ? -14.327 -0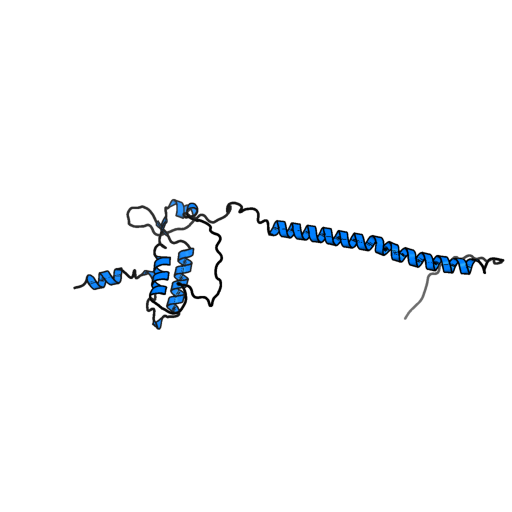.713 -6.874 1.00 91.81 157 ALA A N 1
ATOM 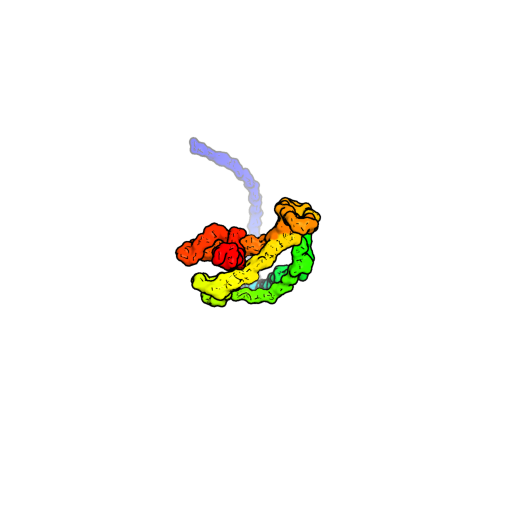1231 C CA . ALA A 1 157 ? -13.456 -0.003 -5.939 1.00 91.81 157 ALA A CA 1
ATOM 1232 C C . ALA A 1 157 ? -12.025 -0.551 -5.994 1.00 91.81 157 ALA A C 1
ATOM 1234 O O . ALA A 1 157 ? -11.784 -1.660 -6.472 1.00 91.81 157 ALA A O 1
ATOM 1235 N N . ILE A 1 158 ? -11.074 0.223 -5.471 1.00 90.94 158 ILE A N 1
ATOM 1236 C CA . ILE A 1 158 ? -9.677 -0.177 -5.269 1.00 90.94 158 ILE A CA 1
ATOM 1237 C C . ILE A 1 158 ? -9.281 0.201 -3.838 1.00 90.94 158 ILE A C 1
ATOM 1239 O O . ILE A 1 158 ? -9.651 1.269 -3.353 1.00 90.94 158 ILE A O 1
ATOM 1243 N N . LEU A 1 159 ? -8.516 -0.657 -3.156 1.00 89.75 159 LEU A N 1
ATOM 1244 C CA . LEU A 1 159 ? -7.945 -0.304 -1.852 1.00 89.75 159 LEU A CA 1
ATOM 1245 C C . LEU A 1 159 ? -6.816 0.718 -2.013 1.00 89.75 159 LEU A C 1
ATOM 1247 O O . LEU A 1 159 ? -5.981 0.584 -2.906 1.00 89.75 159 LEU A O 1
ATOM 1251 N N . ASP A 1 160 ? -6.717 1.673 -1.090 1.00 89.50 160 ASP A N 1
ATOM 1252 C CA . ASP A 1 160 ? -5.715 2.747 -1.150 1.00 89.50 160 ASP A CA 1
ATOM 1253 C C . ASP A 1 160 ? -4.266 2.228 -1.260 1.00 89.50 160 ASP A C 1
ATOM 1255 O O . ASP A 1 160 ? -3.456 2.754 -2.018 1.00 89.50 160 ASP A O 1
ATOM 1259 N N . VAL A 1 161 ? -3.952 1.100 -0.615 1.00 90.44 161 VAL A N 1
ATOM 1260 C CA . VAL A 1 161 ? -2.637 0.447 -0.753 1.00 90.44 161 VAL A CA 1
ATOM 1261 C C . VAL A 1 161 ? -2.303 0.073 -2.203 1.00 90.44 161 VAL A C 1
ATOM 1263 O O . VAL A 1 161 ? -1.163 0.230 -2.636 1.00 90.44 161 VAL A O 1
ATOM 1266 N N . TYR A 1 162 ? -3.289 -0.372 -2.987 1.00 92.88 162 TYR A N 1
ATOM 1267 C CA . TYR A 1 162 ? -3.095 -0.685 -4.401 1.00 92.88 162 TYR A CA 1
ATOM 1268 C C . TYR A 1 162 ? -2.990 0.577 -5.256 1.00 92.88 162 TYR A C 1
ATOM 1270 O O . TYR A 1 162 ? -2.213 0.584 -6.209 1.00 92.88 162 TYR A O 1
ATOM 1278 N N . HIS A 1 163 ? -3.705 1.649 -4.901 1.00 90.50 163 HIS A N 1
ATOM 1279 C CA . HIS A 1 163 ? -3.559 2.952 -5.555 1.00 90.50 163 HIS A CA 1
ATOM 1280 C C . HIS A 1 163 ? -2.122 3.476 -5.409 1.00 90.50 163 HIS A C 1
ATOM 1282 O O . HIS A 1 163 ? -1.489 3.861 -6.393 1.00 90.50 163 HIS A O 1
ATOM 1288 N N . GLN A 1 164 ? -1.570 3.434 -4.195 1.00 93.88 164 GLN A N 1
ATOM 1289 C CA . GLN A 1 164 ? -0.198 3.875 -3.930 1.00 93.88 164 GLN A CA 1
ATOM 1290 C C . GLN A 1 164 ? 0.827 3.044 -4.719 1.00 93.88 164 GLN A C 1
ATOM 1292 O O . GLN A 1 164 ? 1.727 3.594 -5.360 1.00 93.88 164 GLN A O 1
ATOM 1297 N N . LEU A 1 165 ? 0.665 1.716 -4.731 1.00 94.38 165 LEU A N 1
ATOM 1298 C CA . LEU A 1 165 ? 1.539 0.813 -5.485 1.00 94.38 165 LEU A CA 1
ATOM 1299 C C . LEU A 1 165 ? 1.420 1.002 -7.003 1.00 94.38 165 LEU A C 1
ATOM 1301 O O . LEU A 1 165 ? 2.425 0.897 -7.706 1.00 94.38 165 LEU A O 1
ATOM 1305 N N . HIS A 1 166 ? 0.226 1.309 -7.515 1.00 88.81 166 HIS A N 1
ATOM 1306 C CA . HIS A 1 166 ? 0.023 1.639 -8.924 1.00 88.81 166 HIS A CA 1
ATOM 1307 C C . HIS A 1 166 ? 0.853 2.864 -9.328 1.00 88.81 166 HIS A C 1
ATOM 1309 O O . HIS A 1 166 ? 1.615 2.805 -10.295 1.00 88.81 166 HIS A O 1
ATOM 1315 N N . CYS A 1 167 ? 0.751 3.952 -8.562 1.00 90.75 167 CYS A N 1
ATOM 1316 C CA . CYS A 1 167 ? 1.509 5.173 -8.828 1.00 90.75 167 CYS A CA 1
ATOM 1317 C C . CYS A 1 167 ? 3.021 4.922 -8.746 1.00 90.75 167 CYS A C 1
ATOM 1319 O O . CYS A 1 167 ? 3.783 5.414 -9.579 1.00 90.75 167 CYS A O 1
ATOM 1321 N N . LEU A 1 168 ? 3.467 4.095 -7.797 1.00 93.00 168 LEU A N 1
ATOM 1322 C CA . LEU A 1 168 ? 4.874 3.713 -7.695 1.00 93.00 168 LEU A CA 1
ATOM 1323 C C . LEU A 1 168 ? 5.352 2.911 -8.919 1.00 93.00 168 LEU A C 1
ATOM 1325 O O . LEU A 1 168 ? 6.433 3.187 -9.448 1.00 93.00 168 LEU A O 1
ATOM 1329 N N . LYS A 1 169 ? 4.542 1.967 -9.416 1.00 91.25 169 LYS A N 1
ATOM 1330 C CA . LYS A 1 169 ? 4.827 1.244 -10.667 1.00 91.25 169 LYS A CA 1
ATOM 1331 C C . LYS A 1 169 ? 4.924 2.207 -11.852 1.00 91.25 169 LYS A C 1
ATOM 1333 O O . LYS A 1 169 ? 5.834 2.069 -12.666 1.00 91.25 169 LYS A O 1
ATOM 1338 N N . TYR A 1 170 ? 4.029 3.192 -11.925 1.00 86.88 170 TYR A N 1
ATOM 1339 C CA . TYR A 1 170 ? 4.053 4.208 -12.975 1.00 86.88 170 TYR A CA 1
ATOM 1340 C C . TYR A 1 170 ? 5.351 5.026 -12.953 1.00 86.88 170 TYR A C 1
ATOM 1342 O O . TYR A 1 170 ? 6.018 5.146 -13.978 1.00 86.88 170 TYR A O 1
ATOM 1350 N N . ILE A 1 171 ? 5.770 5.518 -11.783 1.00 91.31 171 ILE A N 1
ATOM 1351 C CA . ILE A 1 171 ? 7.035 6.259 -11.634 1.00 91.31 171 ILE A CA 1
ATOM 1352 C C . ILE A 1 171 ? 8.224 5.397 -12.075 1.00 91.31 171 ILE A C 1
ATOM 1354 O O . ILE A 1 171 ? 9.094 5.871 -12.804 1.00 91.31 171 ILE A O 1
ATOM 1358 N N . ARG A 1 172 ? 8.248 4.116 -11.684 1.00 91.25 172 ARG A N 1
ATOM 1359 C CA . ARG A 1 172 ? 9.273 3.162 -12.131 1.00 91.25 172 ARG A CA 1
ATOM 1360 C C . ARG A 1 172 ? 9.316 3.061 -13.658 1.00 91.25 172 ARG A C 1
ATOM 1362 O O . ARG A 1 172 ? 10.405 3.103 -14.220 1.00 91.25 172 ARG A O 1
ATOM 1369 N N . HIS A 1 173 ? 8.168 2.918 -14.320 1.00 90.31 173 HIS A N 1
ATOM 1370 C CA . HIS A 1 173 ? 8.122 2.820 -15.783 1.00 90.31 173 HIS A CA 1
ATOM 1371 C C . HIS A 1 173 ? 8.576 4.130 -16.435 1.00 90.31 173 HIS A C 1
ATOM 1373 O O . HIS A 1 173 ? 9.352 4.100 -17.382 1.00 90.31 173 HIS A O 1
ATOM 1379 N N . TYR A 1 174 ? 8.193 5.276 -15.867 1.00 89.75 174 TYR A N 1
ATOM 1380 C CA . TYR A 1 174 ? 8.600 6.593 -16.356 1.00 89.75 174 TYR A CA 1
ATOM 1381 C C . TYR A 1 174 ? 10.120 6.824 -16.300 1.00 89.75 174 TYR A C 1
ATOM 1383 O O . TYR A 1 174 ? 10.683 7.447 -17.200 1.00 89.75 174 TYR A O 1
ATOM 1391 N N . ILE A 1 175 ? 10.804 6.306 -15.273 1.00 91.75 175 ILE A N 1
ATOM 1392 C CA . ILE A 1 175 ? 12.275 6.366 -15.175 1.00 91.75 175 ILE A CA 1
ATOM 1393 C C . ILE A 1 175 ? 12.942 5.603 -16.331 1.00 91.75 175 ILE A C 1
ATOM 1395 O O . ILE A 1 175 ? 13.974 6.043 -16.829 1.00 91.75 175 ILE A O 1
ATOM 1399 N N . TYR A 1 176 ? 12.331 4.506 -16.784 1.00 91.12 176 TYR A N 1
ATOM 1400 C CA . TYR A 1 176 ? 12.803 3.664 -17.888 1.00 91.12 176 TYR A CA 1
ATOM 1401 C C . TYR A 1 176 ? 11.903 3.797 -19.125 1.00 91.12 176 TYR A C 1
ATOM 1403 O O . TYR A 1 176 ? 11.556 2.802 -19.760 1.00 91.12 176 TYR A O 1
ATOM 1411 N N . LYS A 1 177 ? 11.476 5.023 -19.448 1.00 88.44 177 LYS A N 1
ATOM 1412 C CA . LYS A 1 177 ? 10.544 5.318 -20.556 1.00 88.44 177 LYS A CA 1
ATOM 1413 C C . LYS A 1 177 ? 11.062 4.940 -21.949 1.00 88.44 177 LYS A C 1
ATOM 1415 O O . LYS A 1 177 ? 10.305 4.928 -22.909 1.00 88.44 177 LYS A O 1
ATOM 1420 N N . ASP A 1 178 ? 12.367 4.733 -22.077 1.00 89.44 178 ASP A N 1
ATOM 1421 C CA . ASP A 1 178 ? 13.029 4.227 -23.279 1.00 89.44 178 ASP A CA 1
ATOM 1422 C C . ASP A 1 178 ? 12.750 2.733 -23.501 1.00 89.44 178 ASP A C 1
ATOM 1424 O O . ASP A 1 178 ? 12.768 2.259 -24.635 1.00 89.44 178 ASP A O 1
ATOM 1428 N N . ILE A 1 179 ? 12.459 2.009 -22.418 1.00 88.81 179 ILE A N 1
ATOM 1429 C CA . ILE A 1 179 ? 12.135 0.579 -22.412 1.00 88.81 179 ILE A CA 1
ATOM 1430 C C . ILE A 1 179 ? 10.618 0.375 -22.294 1.00 88.81 179 ILE A C 1
ATOM 1432 O O . ILE A 1 179 ? 10.041 -0.444 -23.010 1.00 88.81 179 ILE A O 1
ATOM 1436 N N . TYR A 1 180 ? 9.963 1.134 -21.414 1.00 86.25 180 TYR A N 1
ATOM 1437 C CA . TYR A 1 180 ? 8.517 1.104 -21.203 1.00 86.25 180 TYR A CA 1
ATOM 1438 C C . TYR A 1 180 ? 7.835 2.215 -22.001 1.00 86.25 180 TYR A C 1
ATOM 1440 O O . TYR A 1 180 ? 7.893 3.389 -21.641 1.00 86.25 180 TYR A O 1
ATOM 1448 N N . ASN A 1 181 ? 7.151 1.828 -23.078 1.00 73.12 181 ASN A N 1
ATOM 1449 C CA . ASN A 1 181 ? 6.380 2.741 -23.933 1.00 73.12 181 ASN A CA 1
ATOM 1450 C C . ASN A 1 181 ? 4.930 2.939 -23.448 1.00 73.12 181 ASN A C 1
ATOM 1452 O O . ASN A 1 181 ? 4.126 3.627 -24.079 1.00 73.12 181 ASN A O 1
ATOM 1456 N N . ASP A 1 182 ? 4.567 2.310 -22.337 1.00 65.06 182 ASP A N 1
ATOM 1457 C CA . ASP A 1 182 ? 3.241 2.299 -21.744 1.00 65.06 182 ASP A CA 1
ATOM 1458 C C . ASP A 1 182 ? 2.997 3.571 -20.922 1.00 65.06 182 ASP A C 1
ATOM 1460 O O . ASP A 1 182 ? 3.172 3.628 -19.708 1.00 65.06 182 ASP A O 1
ATOM 1464 N N . VAL A 1 183 ? 2.534 4.616 -21.615 1.00 53.94 183 VAL A N 1
ATOM 1465 C CA . VAL A 1 183 ? 2.185 5.912 -21.009 1.00 53.94 183 VAL A CA 1
ATOM 1466 C C . VAL A 1 183 ? 0.931 5.819 -20.117 1.00 53.94 183 VAL A C 1
ATOM 1468 O O . VAL A 1 183 ? 0.685 6.737 -19.344 1.00 53.94 183 VAL A O 1
ATOM 1471 N N . GLN A 1 184 ? 0.138 4.733 -20.165 1.00 55.56 184 GLN A N 1
ATOM 1472 C CA . GLN A 1 184 ? -1.060 4.529 -19.325 1.00 55.56 184 GLN A CA 1
ATOM 1473 C C . GLN A 1 184 ? -1.361 3.022 -19.079 1.00 55.56 184 GLN A C 1
ATOM 1475 O O . GLN A 1 184 ? -1.938 2.372 -19.950 1.00 55.56 184 GLN A O 1
ATOM 1480 N N . PRO A 1 185 ? -1.054 2.441 -17.899 1.00 49.03 185 PRO A N 1
ATOM 1481 C CA . PRO A 1 185 ? -1.233 1.001 -17.636 1.00 49.03 185 PRO A CA 1
ATOM 1482 C C . PRO A 1 185 ? -2.688 0.512 -17.532 1.00 49.03 185 PRO A C 1
ATOM 1484 O O . PRO A 1 185 ? -2.927 -0.693 -17.523 1.00 49.03 185 PRO A O 1
ATOM 1487 N N . TRP A 1 186 ? -3.671 1.410 -17.424 1.00 50.91 186 TRP A N 1
ATOM 1488 C CA . TRP A 1 186 ? -5.080 1.028 -17.255 1.00 50.91 186 TRP A CA 1
ATOM 1489 C C . TRP A 1 186 ? -5.742 0.530 -18.548 1.00 50.91 186 TRP A C 1
ATOM 1491 O O . TRP A 1 186 ? -6.802 -0.086 -18.482 1.00 50.91 186 TRP A O 1
ATOM 1501 N N . THR A 1 187 ? -5.143 0.772 -19.721 1.00 47.50 187 THR A N 1
ATOM 1502 C CA . THR A 1 187 ? -5.753 0.414 -21.015 1.00 47.50 187 THR A CA 1
ATOM 1503 C C . THR A 1 187 ? -5.271 -0.907 -21.602 1.00 47.50 187 THR A C 1
ATOM 1505 O O . THR A 1 187 ? -5.821 -1.326 -22.614 1.00 47.50 187 THR A O 1
ATOM 1508 N N . GLN A 1 188 ? -4.295 -1.599 -21.006 1.00 41.34 188 GLN A N 1
ATOM 1509 C CA . GLN A 1 188 ? -3.770 -2.835 -21.595 1.00 41.34 188 GLN A CA 1
ATOM 1510 C C . GLN A 1 188 ? -3.626 -3.948 -20.554 1.00 41.34 188 GLN A C 1
ATOM 1512 O O . GLN A 1 188 ? -2.579 -4.093 -19.920 1.00 41.34 188 GLN A O 1
ATOM 1517 N N . PRO A 1 189 ? -4.643 -4.810 -20.405 1.00 47.00 189 PRO A N 1
ATOM 1518 C CA . PRO A 1 189 ? -4.401 -6.158 -19.935 1.00 47.00 189 PRO A CA 1
ATOM 1519 C C . PRO A 1 189 ? -3.535 -6.842 -20.996 1.00 47.00 189 PRO A C 1
ATOM 1521 O O . PRO A 1 189 ? -3.954 -6.990 -22.142 1.00 47.00 189 PRO A O 1
ATOM 1524 N N . THR A 1 190 ? -2.324 -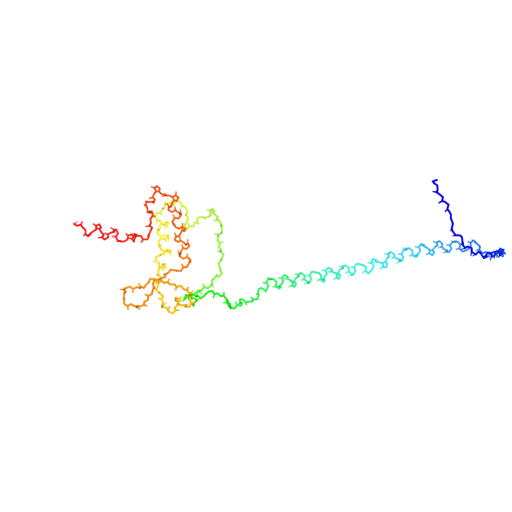7.260 -20.635 1.00 48.56 190 THR A N 1
ATOM 1525 C CA . THR A 1 190 ? -1.363 -7.902 -21.554 1.00 48.56 190 THR A CA 1
ATOM 1526 C C . THR A 1 190 ? -1.909 -9.169 -22.233 1.00 48.56 190 THR A C 1
ATOM 1528 O O . THR A 1 190 ? -1.363 -9.617 -23.236 1.00 48.56 190 THR A O 1
ATOM 1531 N N . TRP A 1 191 ? -3.026 -9.724 -21.747 1.00 49.06 191 TRP A N 1
ATOM 1532 C CA . TRP A 1 191 ? -3.747 -10.837 -22.371 1.00 49.06 191 TRP A CA 1
ATOM 1533 C C . TRP A 1 191 ? -4.696 -10.422 -23.513 1.00 49.06 191 TRP A C 1
ATOM 1535 O O . TRP A 1 191 ? -4.986 -11.243 -24.382 1.00 49.06 191 TRP A O 1
ATOM 1545 N N . ILE A 1 192 ? -5.154 -9.165 -23.577 1.00 41.81 192 ILE A N 1
ATOM 1546 C CA . ILE A 1 192 ? -6.009 -8.682 -24.680 1.00 41.81 192 ILE A CA 1
ATOM 1547 C C . ILE A 1 192 ? -5.182 -8.480 -25.954 1.00 41.81 192 ILE A C 1
ATOM 1549 O O . ILE A 1 192 ? -5.657 -8.767 -27.051 1.00 41.81 192 ILE A O 1
ATOM 1553 N N . THR A 1 193 ? -3.917 -8.078 -25.831 1.00 41.81 193 THR A N 1
ATOM 1554 C CA . THR A 1 193 ? -3.021 -7.935 -26.987 1.00 41.81 193 THR A CA 1
ATOM 1555 C C . THR A 1 193 ? -2.742 -9.287 -27.656 1.00 41.81 193 THR A C 1
ATOM 1557 O O . THR A 1 193 ? -2.661 -9.352 -28.879 1.00 41.81 193 THR A O 1
ATOM 1560 N N . ALA A 1 194 ? -2.711 -10.387 -26.893 1.00 38.78 194 ALA A N 1
ATOM 1561 C CA . ALA A 1 194 ? -2.623 -11.736 -27.456 1.00 38.78 194 ALA A CA 1
ATOM 1562 C C . ALA A 1 194 ? -3.902 -12.136 -28.221 1.00 38.78 194 ALA A C 1
ATOM 1564 O O . ALA A 1 194 ? -3.818 -12.721 -29.296 1.00 38.78 194 ALA A O 1
ATOM 1565 N N . LEU A 1 195 ? -5.092 -11.769 -27.733 1.00 37.66 195 LEU A N 1
ATOM 1566 C CA . LEU A 1 195 ? -6.356 -12.098 -28.408 1.00 37.66 195 LEU A CA 1
ATOM 1567 C C . LEU A 1 195 ? -6.628 -11.243 -29.655 1.00 37.66 195 LEU A C 1
ATOM 1569 O O . LEU A 1 195 ? -7.251 -11.724 -30.597 1.00 37.66 195 LEU A O 1
ATOM 1573 N N . ILE A 1 196 ? -6.137 -10.003 -29.702 1.00 40.62 196 ILE A N 1
ATOM 1574 C CA . ILE A 1 196 ? -6.293 -9.140 -30.884 1.00 40.62 196 ILE A CA 1
ATOM 1575 C C . ILE A 1 196 ? -5.338 -9.562 -32.012 1.00 40.62 196 ILE A C 1
ATOM 1577 O O . ILE A 1 196 ? -5.711 -9.465 -33.180 1.00 40.62 196 ILE A O 1
ATOM 1581 N N . VAL A 1 197 ? -4.150 -10.086 -31.687 1.00 44.47 197 VAL A N 1
ATOM 1582 C CA . VAL A 1 197 ? -3.189 -10.576 -32.694 1.00 44.47 197 VAL A CA 1
ATOM 1583 C C . VAL A 1 197 ? -3.585 -11.951 -33.254 1.00 44.47 197 VAL A C 1
ATOM 1585 O O . VAL A 1 197 ? -3.346 -12.201 -34.427 1.00 44.47 197 VAL A O 1
ATOM 1588 N N . PHE A 1 198 ? -4.262 -12.808 -32.481 1.00 44.69 198 PHE A N 1
ATOM 1589 C CA . PHE A 1 198 ? -4.783 -14.099 -32.973 1.00 44.69 198 PHE A CA 1
ATOM 1590 C C . PHE A 1 198 ? -6.228 -14.046 -33.509 1.00 44.69 198 PHE A C 1
ATOM 1592 O O . PHE A 1 198 ? -6.736 -15.051 -33.999 1.00 44.69 198 PHE A O 1
ATOM 1599 N N . GLY A 1 199 ? -6.904 -12.895 -33.415 1.00 43.41 199 GLY A N 1
ATOM 1600 C CA . GLY A 1 199 ? -8.307 -12.716 -33.813 1.00 43.41 199 GLY A CA 1
ATOM 1601 C C . GLY A 1 199 ? -8.529 -11.895 -35.087 1.00 43.41 199 GLY A C 1
ATOM 1602 O O . GLY A 1 199 ? -9.678 -11.611 -35.430 1.00 43.41 199 GLY A O 1
ATOM 1603 N N . ARG A 1 200 ? -7.469 -11.484 -35.791 1.00 44.19 200 ARG A N 1
ATOM 1604 C CA . ARG A 1 200 ? -7.581 -10.781 -37.075 1.00 44.19 200 ARG A CA 1
ATOM 1605 C C . ARG A 1 200 ? -6.658 -11.450 -38.097 1.00 44.19 200 ARG A C 1
ATOM 1607 O O . ARG A 1 200 ? -5.470 -11.163 -38.114 1.00 44.19 200 ARG A O 1
ATOM 1614 N N . THR A 1 201 ? -7.306 -12.285 -38.919 1.00 40.94 201 THR A N 1
ATOM 1615 C CA . THR A 1 201 ? -6.851 -13.083 -40.081 1.00 40.94 201 THR A CA 1
ATOM 1616 C C . THR A 1 201 ? -6.014 -14.315 -39.790 1.00 40.94 201 THR A C 1
ATOM 1618 O O . THR A 1 201 ? -4.850 -14.147 -39.376 1.00 40.94 201 THR A O 1
#